Protein AF-0000000087797658 (afdb_homodimer)

Nearest PDB structures (foldseek):
  7m3g-assembly1_B  TM=3.234E-01  e=5.702E+00  Homo sapiens
  7m3g-assembly1_A  TM=3.349E-01  e=6.420E+00  Homo sapiens
  8szi-assembly1_A  TM=2.614E-01  e=8.072E-01  Homo sapiens
  7m3g-assembly1_B  TM=3.234E-01  e=4.503E+00  Homo sapiens
  8ieb-assembly1_B  TM=2.677E-01  e=2.489E+00  Homo sapiens

Solvent-accessible surface area (backbone atoms only — not comparable to full-atom values): 21044 Å² total; per-residue (Å²): 131,90,72,80,79,67,82,62,71,70,72,66,64,47,85,51,53,79,46,63,41,78,39,82,41,70,46,77,49,44,76,82,52,86,50,74,83,54,69,76,90,42,75,69,32,51,51,51,54,48,56,70,38,57,74,36,21,24,49,40,50,56,87,52,30,58,76,60,76,35,70,72,82,56,60,50,38,61,19,45,68,94,43,65,46,12,33,31,20,37,38,40,34,40,54,50,46,41,32,51,51,49,53,50,47,59,72,44,44,86,76,43,96,59,78,54,78,88,55,70,59,54,71,67,55,37,49,39,51,52,38,39,31,54,48,51,51,50,52,48,46,42,28,65,40,46,53,51,72,35,40,32,31,59,31,81,86,35,97,79,36,46,41,77,49,45,65,41,72,41,84,19,37,40,43,68,54,37,51,51,48,31,57,76,46,43,32,40,121,136,81,77,75,76,71,79,60,70,69,72,66,63,47,86,51,53,80,46,64,43,77,41,83,42,71,47,77,49,44,77,81,51,88,50,75,84,53,70,77,90,41,76,68,35,49,51,51,53,49,56,69,40,56,74,36,21,23,48,41,52,56,88,51,30,58,75,60,76,36,69,72,82,56,60,50,36,62,21,46,68,94,43,65,44,12,33,31,20,37,38,41,33,40,53,51,45,40,32,52,50,48,52,51,48,59,71,44,45,87,78,42,94,59,78,54,78,88,56,69,59,55,71,66,56,37,50,40,50,53,37,38,31,53,47,53,50,50,53,48,46,41,28,63,41,46,51,51,72,34,41,33,30,59,30,81,86,35,96,78,37,46,40,76,48,45,64,42,71,40,83,16,39,40,46,70,56,37,52,50,48,31,57,77,47,43,33,39,122

Sequence (378 aa):
MSEKKRDAIEFFPPPALVAVEYEIYHFLNNFSQPSIYRGPPTPEREAAWEELTHAPAVNVFMDKLPLLNKSAEVDWVRSPEEAGGGAAALLEVVHQLHCLSMLRKWSYREWYEEAPLEFDGSKDLMWDHIDHCIEILRVHLMCTSDVTPFLAIRDETAPIGERADFKFMHKCRNLSKLKDWMWDNMALPMSEKKRDAIEFFPPPALVAVEYEIYHFLNNFSQPSIYRGPPTPEREAAWEELTHAPAVNVFMDKLPLLNKSAEVDWVRSPEEAGGGAAALLEVVHQLHCLSMLRKWSYREWYEEAPLEFDGSKDLMWDHIDHCIEILRVHLMCTSDVTPFLAIRDETAPIGERADFKFMHKCRNLSKLKDWMWDNMALP

Secondary structure (DSSP, 8-state):
--------------GGGGG--EEEEEEE--TT---TTSSS--HHHHHHHHHHH---EEEE-GGGGGGGT--TTS-B-B--GGGTSSEEEEEHHHHHHHHHHHHHHHHTGGG-SS--GGG-S-HHHHHHHHHHHHHHHHHHHHHH----EEEEEE-TTSTTSEEEE-EEEEEEE-HHHHHHHHHHTEEE-/--------------GGGGG--EEEEEEE--TT---TTSSS--HHHHHHHHHHH---EEEE-GGGGGGGT--TTS-B-B--GGGTSSEEEEEHHHHHHHHHHHHHHHHTGGG-SS--GGG-S-HHHHHHHHHHHHHHHHHHHHHH----EEEEEE-TTSTTSEEEE-EEEEEEE-HHHHHHHHHHTEEE-

Organism: Aspergillus candidus (NCBI:txid41067)

Foldseek 3Di:
DPDDPPPCPVLVDDPLVVLWDKDKDKDDDFVPPDDLCDDADDPSNVVVLCVQLDFFWFFDALVCQVSVVHHSPDPAPFFDVVLPGHHTDDDVSSVLSVLVVLVVCVVNVVVDPDGDPCQPDDPVSSVVSNVVNVVSNVVVCVVVVDPFDKDWDQQCPDPVRIDTDRIDIDIDTDVVSSRVVRVVSHRGD/DPPPVPPCPVLVDDPLVVLWDKDKDKDDDFVPPDDLCDDADDPSNVVVLCVQLDFFWFFDALVCQVSVVHHSPDPAPFFDVVLPGHHTDDDVSSVLSVLVVLVVCVVNVVVDPDGDPCQPDDPVSSVVSNVVNVVSNVVVCVVVVDPFDKDWDQQCVDPVRIDTDRIDIDIDTDVVSSRVVRVVSHRGD

InterPro domains:
  IPR021765 Mycotoxin biosynthesis protein UstYa-like [PF11807] (13-182)
  IPR021765 Mycotoxin biosynthesis protein UstYa-like [PTHR33365] (20-186)

Radius of gyration: 21.96 Å; Cα contacts (8 Å, |Δi|>4): 609; chains: 2; bounding box: 70×64×52 Å

pLDDT: mean 89.16, std 16.3, range [22.8, 98.75]

Structure (mmCIF, N/CA/C/O backbone):
data_AF-0000000087797658-model_v1
#
loop_
_entity.id
_entity.type
_entity.pdbx_description
1 polymer 'Tat pathway signal sequence'
#
loop_
_atom_site.group_PDB
_atom_site.id
_atom_site.type_symbol
_atom_site.label_atom_id
_atom_site.label_alt_id
_atom_site.label_comp_id
_atom_site.label_asym_id
_atom_site.label_entity_id
_atom_site.label_seq_id
_atom_site.pdbx_PDB_ins_code
_atom_site.Cartn_x
_atom_site.Cartn_y
_atom_site.Cartn_z
_atom_site.occupancy
_atom_site.B_iso_or_equiv
_atom_site.auth_seq_id
_atom_site.auth_comp_id
_atom_site.auth_asym_id
_atom_site.auth_atom_id
_atom_site.pdbx_PDB_model_num
ATOM 1 N N . MET A 1 1 ? -34.719 -8.125 29.438 1 22.8 1 MET A N 1
ATOM 2 C CA . MET A 1 1 ? -34.719 -6.785 28.859 1 22.8 1 MET A CA 1
ATOM 3 C C . MET A 1 1 ? -33.312 -6.414 28.328 1 22.8 1 MET A C 1
ATOM 5 O O . MET A 1 1 ? -33.031 -5.23 28.172 1 22.8 1 MET A O 1
ATOM 9 N N . SER A 1 2 ? -32.375 -7.309 28.188 1 29.34 2 SER A N 1
ATOM 10 C CA . SER A 1 2 ? -30.938 -7.184 27.984 1 29.34 2 SER A CA 1
ATOM 11 C C . SER A 1 2 ? -30.625 -6.496 26.656 1 29.34 2 SER A C 1
ATOM 13 O O . SER A 1 2 ? -30.922 -7.039 25.578 1 29.34 2 SER A O 1
ATOM 15 N N . GLU A 1 3 ? -30.766 -5.086 26.547 1 26.66 3 GLU A N 1
ATOM 16 C CA . GLU A 1 3 ? -30.828 -4.137 25.438 1 26.66 3 GLU A CA 1
ATOM 17 C C . GLU A 1 3 ? -29.625 -4.262 24.516 1 26.66 3 GLU A C 1
ATOM 19 O O . GLU A 1 3 ? -28.562 -4.746 24.938 1 26.66 3 GLU A O 1
ATOM 24 N N . LYS A 1 4 ? -29.75 -3.893 23.141 1 28.06 4 LYS A N 1
ATOM 25 C CA . LYS A 1 4 ? -29.156 -3.656 21.828 1 28.06 4 LYS A CA 1
ATOM 26 C C . LYS A 1 4 ? -28 -2.662 21.922 1 28.06 4 LYS A C 1
ATOM 28 O O . LYS A 1 4 ? -28.188 -1.463 21.703 1 28.06 4 LYS A O 1
ATOM 33 N N . LYS A 1 5 ? -27.219 -2.549 23 1 28.55 5 LYS A N 1
ATOM 34 C CA . LYS A 1 5 ? -26.172 -1.553 22.844 1 28.55 5 LYS A CA 1
ATOM 35 C C . LYS A 1 5 ? -25.469 -1.688 21.5 1 28.55 5 LYS A C 1
ATOM 37 O O . LYS A 1 5 ? -24.688 -2.625 21.297 1 28.55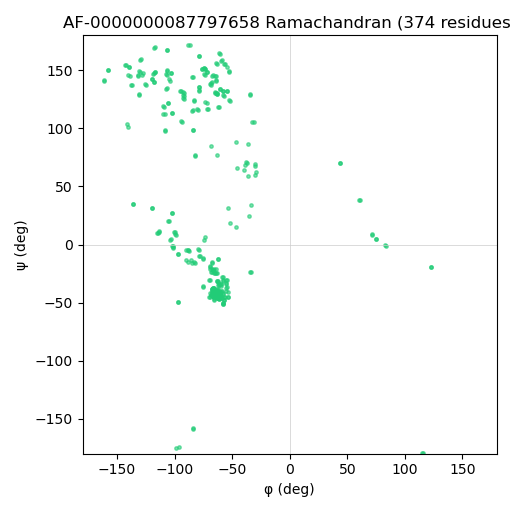 5 LYS A O 1
ATOM 42 N N . ARG A 1 6 ? -26.219 -1.43 20.422 1 30.5 6 ARG A N 1
ATOM 43 C CA . ARG A 1 6 ? -25.719 -1.188 19.078 1 30.5 6 ARG A CA 1
ATOM 44 C C . ARG A 1 6 ? -24.422 -0.41 19.094 1 30.5 6 ARG A C 1
ATOM 46 O O . ARG A 1 6 ? -24.344 0.669 19.688 1 30.5 6 ARG A O 1
ATOM 53 N N . ASP A 1 7 ? -23.297 -1.002 19.203 1 32.34 7 ASP A N 1
ATOM 54 C CA . ASP A 1 7 ? -21.906 -0.567 19.078 1 32.34 7 ASP A CA 1
ATOM 55 C C . ASP A 1 7 ? -21.766 0.529 18.031 1 32.34 7 ASP A C 1
ATOM 57 O O . ASP A 1 7 ? -21.578 0.239 16.844 1 32.34 7 ASP A O 1
ATOM 61 N N . ALA A 1 8 ? -22.766 1.407 17.891 1 32.31 8 ALA A N 1
ATOM 62 C CA . ALA A 1 8 ? -22.812 2.58 17.031 1 32.31 8 ALA A CA 1
ATOM 63 C C . ALA A 1 8 ? -21.547 3.406 17.141 1 32.31 8 ALA A C 1
ATOM 65 O O . ALA A 1 8 ? -21.484 4.367 17.906 1 32.31 8 ALA A O 1
ATOM 66 N N . ILE A 1 9 ? -20.5 3.018 17.641 1 34 9 ILE A N 1
ATOM 67 C CA . ILE A 1 9 ? -19.469 4.016 17.344 1 34 9 ILE A CA 1
ATOM 68 C C . ILE A 1 9 ? -19.641 4.523 15.922 1 34 9 ILE A C 1
ATOM 70 O O . ILE A 1 9 ? -19.422 3.783 14.961 1 34 9 ILE A O 1
ATOM 74 N N . GLU A 1 10 ? -20.703 5.16 15.641 1 35.5 10 GLU A N 1
ATOM 75 C CA . GLU A 1 10 ? -20.719 5.957 14.414 1 35.5 10 GLU A CA 1
ATOM 76 C C . GLU A 1 10 ? -19.328 6.465 14.062 1 35.5 10 GLU A C 1
ATOM 78 O O . GLU A 1 10 ? -18.781 7.32 14.758 1 35.5 10 GLU A O 1
ATOM 83 N N . PHE A 1 11 ? -18.438 5.621 13.805 1 39.06 11 PHE A N 1
ATOM 84 C CA . PHE A 1 11 ? -17.156 6.023 13.25 1 39.06 11 PHE A CA 1
ATOM 85 C C . PHE A 1 11 ? -17.312 7.273 12.391 1 39.06 11 PHE A C 1
ATOM 87 O O . PHE A 1 11 ? -18.094 7.289 11.445 1 39.06 11 PHE A O 1
ATOM 94 N N . PHE A 1 12 ? -17.594 8.398 12.977 1 41.66 12 PHE A N 1
ATOM 95 C CA . PHE A 1 12 ? -17.562 9.664 12.25 1 41.66 12 PHE A CA 1
ATOM 96 C C . PHE A 1 12 ? -16.484 9.633 11.164 1 41.66 12 PHE A C 1
ATOM 98 O O . PHE A 1 12 ? -15.32 9.359 11.445 1 41.66 12 PHE A O 1
ATOM 105 N N . PRO A 1 13 ? -16.844 9.508 9.969 1 52.62 13 PRO A N 1
ATOM 106 C CA . PRO A 1 13 ? -15.992 9.469 8.773 1 52.62 13 PRO A CA 1
ATOM 107 C C . PRO A 1 13 ? -15.023 10.648 8.711 1 52.62 13 PRO A C 1
ATOM 109 O O . PRO A 1 13 ? -15.344 11.742 9.18 1 52.62 13 PRO A O 1
ATOM 112 N N . PRO A 1 14 ? -13.742 10.367 8.617 1 61.53 14 PRO A N 1
ATOM 113 C CA . PRO A 1 14 ? -12.844 11.477 8.281 1 61.53 14 PRO A CA 1
ATOM 114 C C . PRO A 1 14 ? -13.484 12.484 7.328 1 61.53 14 PRO A C 1
ATOM 116 O O . PRO A 1 14 ? -14.32 12.109 6.504 1 61.53 14 PRO A O 1
ATOM 119 N N . PRO A 1 15 ? -13.398 13.812 7.738 1 67.25 15 PRO A N 1
ATOM 120 C CA . PRO A 1 15 ? -13.945 14.859 6.879 1 67.25 15 PRO A CA 1
ATOM 121 C C . PRO A 1 15 ? -13.797 14.547 5.395 1 67.25 15 PRO A C 1
ATOM 123 O O . PRO A 1 15 ? -14.68 14.883 4.598 1 67.25 15 PRO A O 1
ATOM 126 N N . ALA A 1 16 ? -12.828 13.711 5.145 1 80.62 16 ALA A N 1
ATOM 127 C CA . ALA A 1 16 ? -12.555 13.492 3.73 1 80.62 16 ALA A CA 1
ATOM 128 C C . ALA A 1 16 ? -13.414 12.367 3.17 1 80.62 16 ALA A C 1
ATOM 130 O O . ALA A 1 16 ? -13.469 12.156 1.955 1 80.62 16 ALA A O 1
ATOM 131 N N . LEU A 1 17 ? -14.18 11.695 4.023 1 85.12 17 LEU A N 1
ATOM 132 C CA . LEU A 1 17 ? -15.008 10.586 3.566 1 85.12 17 LEU A CA 1
ATOM 133 C C . LEU A 1 17 ? -16.094 11.078 2.615 1 85.12 17 LEU A C 1
ATOM 135 O O . LEU A 1 17 ? -16.562 10.328 1.751 1 85.12 17 LEU A O 1
ATOM 139 N N . VAL A 1 18 ? -16.422 12.414 2.787 1 83.12 18 VAL A N 1
ATOM 140 C CA . VAL A 1 18 ? -17.453 13.008 1.944 1 83.12 18 VAL A CA 1
ATOM 141 C C . VAL A 1 18 ? -16.969 13.086 0.501 1 83.12 18 VAL A C 1
ATOM 143 O O . VAL A 1 18 ? -17.766 13.172 -0.431 1 83.12 18 VAL A O 1
ATOM 146 N N . ALA A 1 19 ? -15.711 13.086 0.366 1 88 19 ALA A N 1
ATOM 147 C CA . ALA A 1 19 ? -15.109 13.258 -0.953 1 88 19 ALA A CA 1
ATOM 148 C C . ALA A 1 19 ? -14.906 11.906 -1.639 1 88 19 ALA A C 1
ATOM 150 O O . ALA A 1 19 ? -14.531 11.852 -2.812 1 88 19 ALA A O 1
ATOM 151 N N . VAL A 1 20 ? -15.18 10.836 -0.97 1 92.69 20 VAL A N 1
ATOM 152 C CA . VAL A 1 20 ? -14.836 9.523 -1.501 1 92.69 20 VAL A CA 1
ATOM 153 C C . VAL A 1 20 ? -15.883 9.086 -2.527 1 92.69 20 VAL A C 1
ATOM 155 O O . VAL A 1 20 ? -17.078 9.055 -2.23 1 92.69 20 VAL A O 1
ATOM 158 N N . GLU A 1 21 ? -15.477 8.938 -3.721 1 95.31 21 GLU A N 1
ATOM 159 C CA . GLU A 1 21 ? -16.203 8.297 -4.805 1 95.31 21 GLU A CA 1
ATOM 160 C C . GLU A 1 21 ? -15.484 7.051 -5.305 1 95.31 21 GLU A C 1
ATOM 162 O O . GLU A 1 21 ? -14.258 6.98 -5.254 1 95.31 21 GLU A O 1
ATOM 167 N N . TYR A 1 22 ? -16.344 6.141 -5.738 1 95.12 22 TYR A N 1
ATOM 168 C CA . TYR A 1 22 ? -15.758 4.879 -6.18 1 95.12 22 TYR A CA 1
ATOM 169 C C . TYR A 1 22 ? -15.797 4.762 -7.699 1 95.12 22 TYR A C 1
ATOM 171 O O . TYR A 1 22 ? -16.656 5.367 -8.352 1 95.12 22 TYR A O 1
ATOM 179 N N . GLU A 1 23 ? -14.82 4.066 -8.234 1 95.19 23 GLU A N 1
ATOM 180 C CA . GLU A 1 23 ? -14.734 3.74 -9.656 1 95.19 23 GLU A CA 1
ATOM 181 C C . GLU A 1 23 ? -14.188 2.334 -9.867 1 95.19 23 GLU A C 1
ATOM 183 O O . GLU A 1 23 ? -13.492 1.795 -9 1 95.19 23 GLU A O 1
ATOM 188 N N . ILE A 1 24 ? -14.562 1.773 -11 1 92.44 24 ILE A N 1
ATOM 189 C CA . ILE A 1 24 ? -13.922 0.532 -11.414 1 92.44 24 ILE A CA 1
ATOM 190 C C . ILE A 1 24 ? -12.602 0.842 -12.109 1 92.44 24 ILE A C 1
ATOM 192 O O . ILE A 1 24 ? -12.539 1.688 -13 1 92.44 24 ILE A O 1
ATOM 196 N N . TYR A 1 25 ? -11.609 0.273 -11.586 1 91.06 25 TYR A N 1
ATOM 197 C CA . TYR A 1 25 ? -10.266 0.503 -12.109 1 91.06 25 TYR A CA 1
ATOM 198 C C . TYR A 1 25 ? -9.586 -0.813 -12.469 1 91.06 25 TYR A C 1
ATOM 200 O O . TYR A 1 25 ? -9.703 -1.799 -11.742 1 91.06 25 TYR A O 1
ATOM 208 N N . HIS A 1 26 ? -8.93 -0.837 -13.578 1 88.69 26 HIS A N 1
ATOM 209 C CA . HIS A 1 26 ? -8.195 -2.018 -14.023 1 88.69 26 HIS A CA 1
ATOM 210 C C . HIS A 1 26 ? -6.699 -1.865 -13.781 1 88.69 26 HIS A C 1
ATOM 212 O O . HIS A 1 26 ? -6.059 -0.991 -14.367 1 88.69 26 HIS A O 1
ATOM 218 N N . PHE A 1 27 ? -6.262 -2.709 -12.875 1 89.56 27 PHE A N 1
ATOM 219 C CA . PHE A 1 27 ? -4.82 -2.773 -12.68 1 89.56 27 PHE A CA 1
ATOM 220 C C . PHE A 1 27 ? -4.145 -3.447 -13.867 1 89.56 27 PHE A C 1
ATOM 222 O O . PHE A 1 27 ? -4.445 -4.598 -14.188 1 89.56 27 PHE A O 1
ATOM 229 N N . LEU A 1 28 ? -3.309 -2.736 -14.594 1 90.12 28 LEU A N 1
ATOM 230 C CA . LEU A 1 28 ? -2.457 -3.301 -15.641 1 90.12 28 LEU A CA 1
ATOM 231 C C . LEU A 1 28 ? -0.998 -3.32 -15.195 1 90.12 28 LEU A C 1
ATOM 233 O O . LEU A 1 28 ? -0.31 -2.299 -15.266 1 90.12 28 LEU A O 1
ATOM 237 N N . ASN A 1 29 ? -0.63 -4.508 -14.727 1 92.44 29 ASN A N 1
ATOM 238 C CA . ASN A 1 29 ? 0.672 -4.527 -14.07 1 92.44 29 ASN A CA 1
ATOM 239 C C . ASN A 1 29 ? 1.496 -5.738 -14.492 1 92.44 29 ASN A C 1
ATOM 241 O O . ASN A 1 29 ? 2.223 -6.316 -13.68 1 92.44 29 ASN A O 1
ATOM 245 N N . ASN A 1 30 ? 1.344 -6.125 -15.742 1 90.38 30 ASN A N 1
ATOM 246 C CA . ASN A 1 30 ? 2.248 -7.148 -16.25 1 90.38 30 ASN A CA 1
ATOM 247 C C . ASN A 1 30 ? 3.695 -6.664 -16.266 1 90.38 30 ASN A C 1
ATOM 249 O O . ASN A 1 30 ? 3.951 -5.457 -16.266 1 90.38 30 ASN A O 1
ATOM 253 N N . PHE A 1 31 ? 4.531 -7.625 -16.234 1 88.19 31 PHE A N 1
ATOM 254 C CA . PHE A 1 31 ? 5.938 -7.262 -16.359 1 88.19 31 PHE A CA 1
ATOM 255 C C . PHE A 1 31 ? 6.172 -6.438 -17.625 1 88.19 31 PHE A C 1
ATOM 257 O O . PHE A 1 31 ? 5.602 -6.73 -18.688 1 88.19 31 PHE A O 1
ATOM 264 N N . SER A 1 32 ? 6.84 -5.391 -17.516 1 87.38 32 SER A N 1
ATOM 265 C CA . SER A 1 32 ? 7.27 -4.512 -18.609 1 87.38 32 SER A CA 1
ATOM 266 C C . SER A 1 32 ? 6.09 -3.74 -19.188 1 87.38 32 SER A C 1
ATOM 268 O O . SER A 1 32 ? 6.191 -3.176 -20.281 1 87.38 32 SER A O 1
ATOM 270 N N . GLN A 1 33 ? 4.945 -3.855 -18.531 1 91.12 33 GLN A N 1
ATOM 271 C CA . GLN A 1 33 ? 3.832 -3.006 -18.938 1 91.12 33 GLN A CA 1
ATOM 272 C C . GLN A 1 33 ? 4.211 -1.53 -18.859 1 91.12 33 GLN A C 1
ATOM 274 O O . GLN A 1 33 ? 4.684 -1.055 -17.828 1 91.12 33 GLN A O 1
ATOM 279 N N . PRO A 1 34 ? 4.016 -0.771 -19.922 1 92.56 34 PRO A N 1
ATOM 280 C CA . PRO A 1 34 ? 4.414 0.637 -19.891 1 92.56 34 PRO A CA 1
ATOM 281 C C . PRO A 1 34 ? 3.588 1.473 -18.922 1 92.56 34 PRO A C 1
ATOM 283 O O . PRO A 1 34 ? 2.395 1.217 -18.75 1 92.56 34 PRO A O 1
ATOM 286 N N . SER A 1 35 ? 4.223 2.443 -18.312 1 95.56 35 SER A N 1
ATOM 287 C CA . SER A 1 35 ? 3.635 3.424 -17.391 1 95.56 35 SER A CA 1
ATOM 288 C C . SER A 1 35 ? 4.543 4.637 -17.234 1 95.56 35 SER A C 1
ATOM 290 O O . SER A 1 35 ? 5.77 4.504 -17.203 1 95.56 35 SER A O 1
ATOM 292 N N . ILE A 1 36 ? 4.004 5.797 -17.172 1 97.5 36 ILE A N 1
ATOM 293 C CA . ILE A 1 36 ? 4.793 7.004 -16.938 1 97.5 36 ILE A CA 1
ATOM 294 C C . ILE A 1 36 ? 5.477 6.918 -15.57 1 97.5 36 ILE A C 1
ATOM 296 O O . ILE A 1 36 ? 6.434 7.652 -15.305 1 97.5 36 ILE A O 1
ATOM 300 N N . TYR A 1 37 ? 5.094 5.98 -14.734 1 97.81 37 TYR A N 1
ATOM 301 C CA . TYR A 1 37 ? 5.602 5.891 -13.367 1 97.81 37 TYR A CA 1
ATOM 302 C C . TYR A 1 37 ? 6.668 4.805 -13.258 1 97.81 37 TYR A C 1
ATOM 304 O O . TYR A 1 37 ? 7.262 4.621 -12.195 1 97.81 37 TYR A O 1
ATOM 312 N N . ARG A 1 38 ? 6.949 4.105 -14.352 1 96.25 38 ARG A N 1
ATOM 313 C CA . ARG A 1 38 ? 7.852 2.957 -14.328 1 96.25 38 ARG A CA 1
ATOM 314 C C . ARG A 1 38 ? 9.188 3.297 -14.992 1 96.25 38 ARG A C 1
ATOM 316 O O . ARG A 1 38 ? 9.219 3.945 -16.047 1 96.25 38 ARG A O 1
ATOM 323 N N . GLY A 1 39 ? 10.234 2.891 -14.289 1 96 39 GLY A N 1
ATOM 324 C CA . GLY A 1 39 ? 11.53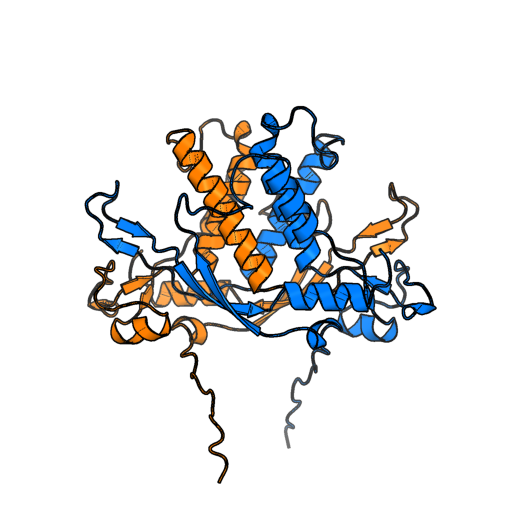9 2.998 -14.922 1 96 39 GLY A CA 1
ATOM 325 C C . GLY A 1 39 ? 12.461 3.975 -14.219 1 96 39 GLY A C 1
ATOM 326 O O . GLY A 1 39 ? 12.102 4.547 -13.188 1 96 39 GLY A O 1
ATOM 327 N N . PRO A 1 40 ? 13.633 4.117 -14.758 1 95.88 40 PRO A N 1
ATOM 328 C CA . PRO A 1 40 ? 14.594 5.062 -14.18 1 95.88 40 PRO A CA 1
ATOM 329 C C . PRO A 1 40 ? 14.086 6.504 -14.203 1 95.88 40 PRO A C 1
ATOM 331 O O . PRO A 1 40 ? 13.18 6.832 -14.969 1 95.88 40 PRO A O 1
ATOM 334 N N . PRO A 1 41 ? 14.781 7.324 -13.406 1 96.06 41 PRO A N 1
ATOM 335 C CA . PRO A 1 41 ? 14.336 8.719 -13.352 1 96.06 41 PRO A CA 1
ATOM 336 C C . PRO A 1 41 ? 14.5 9.445 -14.688 1 96.06 41 PRO A C 1
ATOM 338 O O . PRO A 1 41 ? 15.516 9.273 -15.367 1 96.06 41 PRO A O 1
ATOM 341 N N . THR A 1 42 ? 13.586 10.078 -15.148 1 96.5 42 THR A N 1
ATOM 342 C CA . THR A 1 42 ? 13.555 11.086 -16.203 1 96.5 42 THR A CA 1
ATOM 343 C C . THR A 1 42 ? 12.812 12.336 -15.734 1 96.5 42 THR A C 1
ATOM 345 O O . THR A 1 42 ? 12.039 12.281 -14.773 1 96.5 42 THR A O 1
ATOM 348 N N . PRO A 1 43 ? 13.023 13.453 -16.344 1 96.38 43 PRO A N 1
ATOM 349 C CA . PRO A 1 43 ? 12.273 14.648 -15.945 1 96.38 43 PRO A CA 1
ATOM 350 C C . PRO A 1 43 ? 10.766 14.43 -15.961 1 96.38 43 PRO A C 1
ATOM 352 O O . PRO A 1 43 ? 10.062 14.883 -15.055 1 96.38 43 PRO A O 1
ATOM 355 N N . GLU A 1 44 ? 10.281 13.75 -16.953 1 97.94 44 GLU A N 1
ATOM 356 C CA . GLU A 1 44 ? 8.852 13.492 -17.094 1 97.94 44 GLU A CA 1
ATOM 357 C C . GLU A 1 44 ? 8.352 12.578 -15.969 1 97.94 44 GLU A C 1
ATOM 359 O O . GLU A 1 44 ? 7.301 12.836 -15.383 1 97.94 44 GLU A O 1
ATOM 364 N N . ARG A 1 45 ? 9.055 11.578 -15.648 1 97.81 45 ARG A N 1
ATOM 365 C CA . ARG A 1 45 ? 8.672 10.625 -14.609 1 97.81 45 ARG A CA 1
ATOM 366 C C . ARG A 1 45 ? 8.734 11.273 -13.227 1 97.81 45 ARG A C 1
ATOM 368 O O . ARG A 1 45 ? 7.844 11.062 -12.406 1 97.81 45 ARG A O 1
ATOM 375 N N . GLU A 1 46 ? 9.781 12.07 -13 1 96.69 46 GLU A N 1
ATOM 376 C CA . GLU A 1 46 ? 9.898 12.781 -11.734 1 96.69 46 GLU A CA 1
ATOM 377 C C . GLU A 1 46 ? 8.734 13.75 -11.539 1 96.69 46 GLU A C 1
ATOM 379 O O . GLU A 1 46 ? 8.195 13.875 -10.438 1 96.69 46 GLU A O 1
ATOM 384 N N . ALA A 1 47 ? 8.367 14.406 -12.586 1 97.94 47 ALA A N 1
ATOM 385 C CA . ALA A 1 47 ? 7.238 15.328 -12.523 1 97.94 47 ALA A CA 1
ATOM 386 C C . ALA A 1 47 ? 5.941 14.586 -12.219 1 97.94 47 ALA A C 1
ATOM 388 O O . ALA A 1 47 ? 5.102 15.078 -11.461 1 97.94 47 ALA A O 1
ATOM 389 N N . ALA A 1 48 ? 5.75 13.414 -12.812 1 98.38 48 ALA A N 1
ATOM 390 C CA . ALA A 1 48 ? 4.555 12.609 -12.578 1 98.38 48 ALA A CA 1
ATOM 391 C C . ALA A 1 48 ? 4.461 12.18 -11.117 1 98.38 48 ALA A C 1
ATOM 393 O O . ALA A 1 48 ? 3.395 12.281 -10.5 1 98.38 48 ALA A O 1
ATOM 394 N N . TRP A 1 49 ? 5.547 11.719 -10.562 1 98 49 TRP A N 1
ATOM 395 C CA . TRP A 1 49 ? 5.57 11.305 -9.164 1 98 49 TRP A CA 1
ATOM 396 C C . TRP A 1 49 ? 5.367 12.492 -8.234 1 98 49 TRP A C 1
ATOM 398 O O . TRP A 1 49 ? 4.703 12.383 -7.203 1 98 49 TRP A O 1
ATOM 408 N N . GLU A 1 50 ? 5.945 13.656 -8.578 1 96.88 50 GLU A N 1
ATOM 409 C CA . GLU A 1 50 ? 5.746 14.859 -7.781 1 96.88 50 GLU A CA 1
ATOM 410 C C . GLU A 1 50 ? 4.277 15.258 -7.746 1 96.88 50 GLU A C 1
ATOM 412 O O . GLU A 1 50 ? 3.744 15.594 -6.688 1 96.88 50 GLU A O 1
ATOM 417 N N . GLU A 1 51 ? 3.684 15.227 -8.859 1 97.44 51 GLU A N 1
ATOM 418 C CA . GLU A 1 51 ? 2.262 15.547 -8.922 1 97.44 51 GLU A CA 1
ATOM 419 C C . GLU A 1 51 ? 1.432 14.57 -8.102 1 97.44 51 GLU A C 1
ATOM 421 O O . GLU A 1 51 ? 0.497 14.969 -7.406 1 97.44 51 GLU A O 1
ATOM 426 N N . LEU A 1 52 ? 1.745 13.359 -8.195 1 97.75 52 LEU A N 1
ATOM 427 C CA . LEU A 1 52 ? 1.024 12.297 -7.504 1 97.75 52 LEU A CA 1
ATOM 428 C C . LEU A 1 52 ? 1.091 12.477 -5.992 1 97.75 52 LEU A C 1
ATOM 430 O O . LEU A 1 52 ? 0.109 12.234 -5.289 1 97.75 52 LEU A O 1
ATOM 434 N N . THR A 1 53 ? 2.197 12.992 -5.453 1 96.94 53 THR A N 1
ATOM 435 C CA . THR A 1 53 ? 2.436 13.047 -4.012 1 96.94 53 THR A CA 1
ATOM 436 C C . THR A 1 53 ? 2.156 14.445 -3.469 1 96.94 53 THR A C 1
ATOM 438 O O . THR A 1 53 ? 2.295 14.688 -2.268 1 96.94 53 THR A O 1
ATOM 441 N N . HIS A 1 54 ? 1.819 15.352 -4.344 1 96.69 54 HIS A N 1
ATOM 442 C CA . HIS A 1 54 ? 1.587 16.734 -3.934 1 96.69 54 HIS A CA 1
ATOM 443 C C . HIS A 1 54 ? 0.115 16.969 -3.611 1 96.69 54 HIS A C 1
ATOM 445 O O . HIS A 1 54 ? -0.759 16.688 -4.43 1 96.69 54 HIS A O 1
ATOM 451 N N . ALA A 1 55 ? -0.156 17.438 -2.469 1 97 55 ALA A N 1
ATOM 452 C CA . ALA A 1 55 ? -1.493 17.828 -2.023 1 97 55 ALA A CA 1
ATOM 453 C C . ALA A 1 55 ? -1.421 18.828 -0.878 1 97 55 ALA A C 1
ATOM 455 O O . ALA A 1 55 ? -0.429 18.875 -0.147 1 97 55 ALA A O 1
ATOM 456 N N . PRO A 1 56 ? -2.402 19.703 -0.77 1 96.94 56 PRO A N 1
ATOM 457 C CA . PRO A 1 56 ? -2.426 20.641 0.361 1 96.94 56 PRO A CA 1
ATOM 458 C C . PRO A 1 56 ? -2.938 20 1.646 1 96.94 56 PRO A C 1
ATOM 460 O O . PRO A 1 56 ? -3.531 18.906 1.604 1 96.94 56 PRO A O 1
ATOM 463 N N . ALA A 1 57 ? -2.629 20.672 2.723 1 97 57 ALA A N 1
ATOM 464 C CA . ALA A 1 57 ? -3.264 20.266 3.975 1 97 57 ALA A CA 1
ATOM 465 C C . ALA A 1 57 ? -4.711 20.734 4.031 1 97 57 ALA A C 1
ATOM 467 O O . ALA A 1 57 ? -5.062 21.766 3.439 1 97 57 ALA A O 1
ATOM 468 N N . VAL A 1 58 ? -5.531 20.016 4.73 1 96.56 58 VAL A N 1
ATOM 469 C CA . VAL A 1 58 ? -6.93 20.375 4.953 1 96.56 58 VAL A CA 1
ATOM 470 C C . VAL A 1 58 ? -7.176 20.594 6.445 1 96.56 58 VAL A C 1
ATOM 472 O O . VAL A 1 58 ? -6.309 20.297 7.273 1 96.56 58 VAL A O 1
ATOM 475 N N . ASN A 1 59 ? -8.336 21.141 6.711 1 95.94 59 ASN A N 1
ATOM 476 C CA . ASN A 1 59 ? -8.68 21.469 8.094 1 95.94 59 ASN A CA 1
ATOM 477 C C . ASN A 1 59 ? -9.422 20.328 8.773 1 95.94 59 ASN A C 1
ATOM 479 O O . ASN A 1 59 ? -10.359 19.766 8.211 1 95.94 59 ASN A O 1
ATOM 483 N N . VAL A 1 60 ? -9 19.938 9.945 1 95.06 60 VAL A N 1
ATOM 484 C CA . VAL A 1 60 ? -9.758 19.094 10.859 1 95.06 60 VAL A CA 1
ATOM 485 C C . VAL A 1 60 ? -10.211 19.922 12.062 1 95.06 60 VAL A C 1
ATOM 487 O O . VAL A 1 60 ? -9.383 20.406 12.844 1 95.06 60 VAL A O 1
ATOM 490 N N . PHE A 1 61 ? -11.438 20.016 12.219 1 93.88 61 PHE A N 1
ATOM 491 C CA . PHE A 1 61 ? -11.945 20.812 13.328 1 93.88 61 PHE A CA 1
ATOM 492 C C . PHE A 1 61 ? -11.531 20.203 14.664 1 93.88 61 PHE A C 1
ATOM 494 O O . PHE A 1 61 ? -11.57 18.984 14.828 1 93.88 61 PHE A O 1
ATOM 501 N N . MET A 1 62 ? -11.273 21.125 15.641 1 94.25 62 MET A N 1
ATOM 502 C CA . MET A 1 62 ? -10.703 20.688 16.906 1 94.25 62 MET A CA 1
ATOM 503 C C . MET A 1 62 ? -11.672 19.75 17.641 1 94.25 62 MET A C 1
ATOM 505 O O . MET A 1 62 ? -11.242 18.812 18.312 1 94.25 62 MET A O 1
ATOM 509 N N . ASP A 1 63 ? -12.906 19.938 17.469 1 92.56 63 ASP A N 1
ATOM 510 C CA . ASP A 1 63 ? -13.906 19.156 18.203 1 92.56 63 ASP A CA 1
ATOM 511 C C . ASP A 1 63 ? -14.078 17.766 17.594 1 92.56 63 ASP A C 1
ATOM 513 O O . ASP A 1 63 ? -14.734 16.906 18.172 1 92.56 63 ASP A O 1
ATOM 517 N N . LYS A 1 64 ? -13.492 17.562 16.438 1 91.06 64 LYS A N 1
ATOM 518 C CA . LYS A 1 64 ? -13.578 16.266 15.773 1 91.06 64 LYS A CA 1
ATOM 519 C C . LYS A 1 64 ? -12.344 15.406 16.062 1 91.06 64 LYS A C 1
ATOM 521 O O . LYS A 1 64 ? -12.312 14.219 15.75 1 91.06 64 LYS A O 1
ATOM 526 N N . LEU A 1 65 ? -11.344 15.938 16.672 1 92.94 65 LEU A N 1
ATOM 527 C CA . LEU A 1 65 ? -10.078 15.242 16.938 1 92.94 65 LEU A CA 1
ATOM 528 C C . LEU A 1 65 ? -10.312 14 17.781 1 92.94 65 LEU A C 1
ATOM 530 O O . LEU A 1 65 ? -9.68 12.961 17.547 1 92.94 65 LEU A O 1
ATOM 534 N N . PRO A 1 66 ? -11.281 13.984 18.719 1 90.31 66 PRO A N 1
ATOM 535 C CA . PRO A 1 66 ? -11.508 12.766 19.5 1 90.31 66 PRO A CA 1
ATOM 536 C C . PRO A 1 66 ? -11.984 11.602 18.641 1 90.31 66 PRO A C 1
ATOM 538 O O . PRO A 1 66 ? -11.719 10.438 18.969 1 90.31 66 PRO A O 1
ATOM 541 N N . LEU A 1 67 ? -12.602 11.875 17.5 1 85.31 67 LEU A N 1
ATOM 542 C CA . LEU A 1 67 ? -13.023 10.828 16.578 1 85.31 67 LEU A CA 1
ATOM 543 C C . LEU A 1 67 ? -11.82 10.133 15.945 1 85.31 67 LEU A C 1
ATOM 545 O O . LEU A 1 67 ? -11.938 9.008 15.453 1 85.31 67 LEU A O 1
ATOM 549 N N . LEU A 1 68 ? -10.719 10.836 15.984 1 88.5 68 LEU A N 1
ATOM 550 C CA . LEU A 1 68 ? -9.477 10.281 15.461 1 88.5 68 LEU A CA 1
ATOM 551 C C . LEU A 1 68 ? -8.602 9.742 16.594 1 88.5 68 LEU A C 1
ATOM 553 O O . LEU A 1 68 ? -7.434 9.43 16.375 1 88.5 68 LEU A O 1
ATOM 557 N N . ASN A 1 69 ? -9.188 9.703 17.781 1 89.38 69 ASN A N 1
ATOM 558 C CA . ASN A 1 69 ? -8.445 9.32 18.984 1 89.38 69 ASN A CA 1
ATOM 559 C C . ASN A 1 69 ? -7.277 10.266 19.25 1 89.38 69 ASN A C 1
ATOM 561 O O . ASN A 1 69 ? -6.188 9.828 19.609 1 89.38 69 ASN A O 1
ATOM 565 N N . LYS A 1 70 ? -7.578 11.555 18.969 1 92.75 70 LYS A N 1
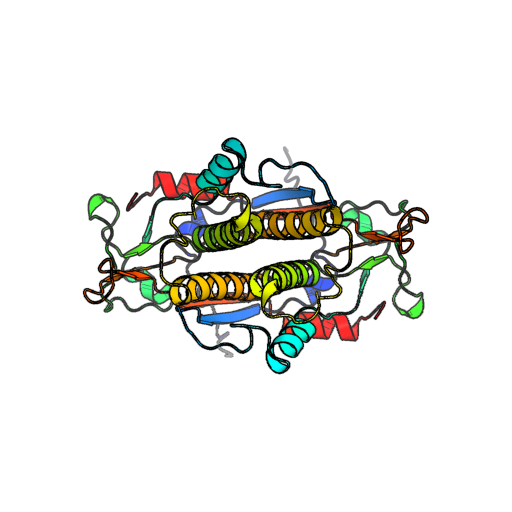ATOM 566 C CA . LYS A 1 70 ? -6.602 12.609 19.234 1 92.75 70 LYS A CA 1
ATOM 567 C C . LYS A 1 70 ? -7.141 13.625 20.234 1 92.75 70 LYS A C 1
ATOM 569 O O . LYS A 1 70 ? -8.328 13.969 20.188 1 92.75 70 LYS A O 1
ATOM 574 N N . SER A 1 71 ? -6.219 14.078 21.078 1 93.81 71 SER A N 1
ATOM 575 C CA . SER A 1 71 ? -6.605 15.055 22.078 1 93.81 71 SER A CA 1
ATOM 576 C C . SER A 1 71 ? -6.566 16.469 21.516 1 93.81 71 SER A C 1
ATOM 578 O O . SER A 1 71 ? -5.652 16.828 20.766 1 93.81 71 SER A O 1
ATOM 580 N N . ALA A 1 72 ? -7.508 17.266 21.969 1 93.19 72 ALA A N 1
ATOM 581 C CA . ALA A 1 72 ? -7.523 18.672 21.594 1 93.19 72 ALA A CA 1
ATOM 582 C C . ALA A 1 72 ? -6.516 19.469 22.406 1 93.19 72 ALA A C 1
ATOM 584 O O . ALA A 1 72 ? -6.238 20.625 22.094 1 93.19 72 ALA A O 1
ATOM 585 N N . GLU A 1 73 ? -5.906 18.828 23.312 1 95.19 73 GLU A N 1
ATOM 586 C CA . GLU A 1 73 ? -5.004 19.516 24.234 1 95.19 73 GLU A CA 1
ATOM 587 C C . GLU A 1 73 ? -3.586 19.578 23.672 1 95.19 73 GLU A C 1
ATOM 589 O O . GLU A 1 73 ? -2.746 20.328 24.172 1 95.19 73 GLU A O 1
ATOM 594 N N . VAL A 1 74 ? -3.34 18.797 22.688 1 95.56 74 VAL A N 1
ATOM 595 C CA . VAL A 1 74 ? -2.031 18.797 22.047 1 95.56 74 VAL A CA 1
ATOM 596 C C . VAL A 1 74 ? -1.872 20.062 21.203 1 95.56 74 VAL A C 1
ATOM 598 O O . VAL A 1 74 ? -2.84 20.547 20.609 1 95.56 74 VAL A O 1
ATOM 601 N N . ASP A 1 75 ? -0.676 20.547 21.156 1 96.94 75 ASP A N 1
ATOM 602 C CA . ASP A 1 75 ? -0.403 21.75 20.375 1 96.94 75 ASP A CA 1
ATOM 603 C C . ASP A 1 75 ? -0.213 21.406 18.891 1 96.94 75 ASP A C 1
ATOM 605 O O . ASP A 1 75 ? 0.894 21.516 18.359 1 96.94 75 ASP A O 1
ATOM 609 N N . TRP A 1 76 ? -1.295 21.156 18.25 1 97.44 76 TRP A N 1
ATOM 610 C CA . TRP A 1 76 ? -1.289 20.797 16.828 1 97.44 76 TRP A CA 1
ATOM 611 C C . TRP A 1 76 ? -0.958 22.016 15.969 1 97.44 76 TRP A C 1
ATOM 613 O O . TRP A 1 76 ? -1.294 23.141 16.328 1 97.44 76 TRP A O 1
ATOM 623 N N . VAL A 1 77 ? -0.313 21.781 14.852 1 97.44 77 VAL A N 1
ATOM 624 C CA . VAL A 1 77 ? -0.22 22.828 13.836 1 97.44 77 VAL A CA 1
ATOM 625 C C . VAL A 1 77 ? -1.62 23.219 13.375 1 97.44 77 VAL A C 1
ATOM 627 O O . VAL A 1 77 ? -2.428 22.359 13.008 1 97.44 77 VAL A O 1
ATOM 630 N N . ARG A 1 78 ? -1.838 24.5 13.305 1 97.12 78 ARG A N 1
ATOM 631 C CA . ARG A 1 78 ? -3.207 24.969 13.102 1 97.12 78 ARG A CA 1
ATOM 632 C C . ARG A 1 78 ? -3.406 25.484 11.688 1 97.12 78 ARG A C 1
ATOM 634 O O . ARG A 1 78 ? -2.492 26.078 11.102 1 97.12 78 ARG A O 1
ATOM 641 N N . SER A 1 79 ? -4.621 25.25 11.211 1 97 79 SER A N 1
ATOM 642 C CA . SER A 1 79 ? -5.078 25.922 10 1 97 79 SER A CA 1
ATOM 643 C C . SER A 1 79 ? -5.398 27.391 10.273 1 97 79 SER A C 1
ATOM 645 O O . SER A 1 79 ? -5.766 27.766 11.391 1 97 79 SER A O 1
ATOM 647 N N . PRO A 1 80 ? -5.23 28.188 9.234 1 97.06 80 PRO A N 1
ATOM 648 C CA . PRO A 1 80 ? -5.715 29.562 9.398 1 97.06 80 PRO A CA 1
ATOM 649 C C . PRO A 1 80 ? -7.203 29.625 9.719 1 97.06 80 PRO A C 1
ATOM 651 O O . PRO A 1 80 ? -7.957 28.719 9.375 1 97.06 80 PRO A O 1
ATOM 654 N N . GLU A 1 81 ? -7.602 30.766 10.312 1 96.38 81 GLU A N 1
ATOM 655 C CA . GLU A 1 81 ? -8.992 30.938 10.711 1 96.38 81 GLU A CA 1
ATOM 656 C C . GLU A 1 81 ? -9.93 30.875 9.508 1 96.38 81 GLU A C 1
ATOM 658 O O . GLU A 1 81 ? -11.016 30.297 9.594 1 96.38 81 GLU A O 1
ATOM 663 N N . GLU A 1 82 ? -9.508 31.359 8.367 1 95.75 82 GLU A N 1
ATOM 664 C CA . GLU A 1 82 ? -10.32 31.406 7.16 1 95.75 82 GLU A CA 1
ATOM 665 C C . GLU A 1 82 ? -10.562 30 6.605 1 95.75 82 GLU A C 1
ATOM 667 O O . GLU A 1 82 ? -11.539 29.781 5.883 1 95.75 82 GLU A O 1
ATOM 672 N N . ALA A 1 83 ? -9.711 29.031 7.039 1 95 83 ALA A N 1
ATOM 673 C CA . ALA A 1 83 ? -9.844 27.656 6.555 1 95 83 ALA A CA 1
ATOM 674 C C . ALA A 1 83 ? -10.484 26.766 7.613 1 95 83 ALA A C 1
ATOM 676 O O . ALA A 1 83 ? -10.578 25.547 7.438 1 95 83 ALA A O 1
ATOM 677 N N . GLY A 1 84 ? -10.891 27.328 8.719 1 93.88 84 GLY A N 1
ATOM 678 C CA . GLY A 1 84 ? -11.594 26.594 9.75 1 93.88 84 GLY A CA 1
ATOM 679 C C . GLY A 1 84 ? -10.914 26.656 11.102 1 93.88 84 GLY A C 1
ATOM 680 O O . GLY A 1 84 ? -11.523 26.359 12.125 1 93.88 84 GLY A O 1
ATOM 681 N N . GLY A 1 85 ? -9.609 27 11.156 1 96 85 GLY A N 1
ATOM 682 C CA . GLY A 1 85 ? -8.898 27.266 12.398 1 96 85 GLY A CA 1
ATOM 683 C C . GLY A 1 85 ? -8.586 26 13.172 1 96 85 GLY A C 1
ATOM 684 O O . GLY A 1 85 ? -8.094 26.062 14.305 1 96 85 GLY A O 1
ATOM 685 N N . GLY A 1 86 ? -8.852 24.859 12.68 1 96.81 86 GLY A N 1
ATOM 686 C CA . GLY A 1 86 ? -8.555 23.594 13.328 1 96.81 86 GLY A CA 1
ATOM 687 C C . GLY A 1 86 ? -7.137 23.125 13.102 1 96.81 86 GLY A C 1
ATOM 688 O O . GLY A 1 86 ? -6.227 23.922 12.898 1 96.81 86 GLY A O 1
ATOM 689 N N . ALA A 1 87 ? -6.973 21.828 13.281 1 96.94 87 ALA A N 1
ATOM 690 C CA . ALA A 1 87 ? -5.664 21.234 13.023 1 96.94 87 ALA A CA 1
ATOM 691 C C . ALA A 1 87 ? -5.445 21.031 11.523 1 96.94 87 ALA A C 1
ATOM 693 O O . ALA A 1 87 ? -6.344 20.578 10.82 1 96.94 87 ALA A O 1
ATOM 694 N N . ALA A 1 88 ? -4.289 21.375 11.047 1 96.56 88 ALA A N 1
ATOM 695 C CA . ALA A 1 88 ? -3.93 21.109 9.656 1 96.56 88 ALA A CA 1
ATOM 696 C C . ALA A 1 88 ? -3.52 19.656 9.453 1 96.56 88 ALA A C 1
ATOM 698 O O . ALA A 1 88 ? -2.75 19.109 10.25 1 96.56 88 ALA A O 1
ATOM 699 N N . ALA A 1 89 ? -4.094 19.062 8.422 1 96.44 89 ALA A N 1
ATOM 700 C CA . ALA A 1 89 ? -3.844 17.625 8.234 1 96.44 89 ALA A CA 1
ATOM 701 C C . ALA A 1 89 ? -3.594 17.312 6.762 1 96.44 89 ALA A C 1
ATOM 703 O O . ALA A 1 89 ? -4.266 17.844 5.879 1 96.44 89 ALA A O 1
ATOM 704 N N . LEU A 1 90 ? -2.611 16.469 6.539 1 95.69 90 LEU A N 1
ATOM 705 C CA . LEU A 1 90 ? -2.568 15.75 5.273 1 95.69 90 LEU A CA 1
ATOM 706 C C . LEU A 1 90 ? -3.367 14.453 5.363 1 95.69 90 LEU A C 1
ATOM 708 O O . LEU A 1 90 ? -3.889 14.117 6.43 1 95.69 90 LEU A O 1
ATOM 712 N N . LEU A 1 91 ? -3.533 13.828 4.234 1 96.12 91 LEU A N 1
ATOM 713 C CA . LEU A 1 91 ? -4.176 12.516 4.254 1 96.12 91 LEU A CA 1
ATOM 714 C C . LEU A 1 91 ? -3.145 11.406 4.098 1 96.12 91 LEU A C 1
ATOM 716 O O . LEU A 1 91 ? -2.158 11.562 3.375 1 96.12 91 LEU A O 1
ATOM 720 N N . GLU A 1 92 ? -3.398 10.297 4.707 1 96.5 92 GLU A N 1
ATOM 721 C CA . GLU A 1 92 ? -2.451 9.188 4.738 1 96.5 92 GLU A CA 1
ATOM 722 C C . GLU A 1 92 ? -2.098 8.719 3.332 1 96.5 92 GLU A C 1
ATOM 724 O O . GLU A 1 92 ? -0.972 8.289 3.078 1 96.5 92 GLU A O 1
ATOM 729 N N . VAL A 1 93 ? -2.996 8.828 2.373 1 97.81 93 VAL A N 1
ATOM 730 C CA . VAL A 1 93 ? -2.676 8.383 1.021 1 97.81 93 VAL A CA 1
ATOM 731 C C . VAL A 1 93 ? -1.524 9.211 0.462 1 97.81 93 VAL A C 1
ATOM 733 O O . VAL A 1 93 ? -0.656 8.688 -0.24 1 97.81 93 VAL A O 1
ATOM 736 N N . VAL A 1 94 ? -1.522 10.477 0.767 1 97.44 94 VAL A N 1
ATOM 737 C CA . VAL A 1 94 ? -0.466 11.359 0.279 1 97.44 94 VAL A CA 1
ATOM 738 C C . VAL A 1 94 ? 0.864 10.977 0.924 1 97.44 94 VAL A C 1
ATOM 740 O O . VAL A 1 94 ? 1.887 10.875 0.242 1 97.44 94 VAL A O 1
ATOM 743 N N . HIS A 1 95 ? 0.807 10.742 2.178 1 97.06 95 HIS A N 1
ATOM 744 C CA . HIS A 1 95 ? 1.991 10.305 2.91 1 97.06 95 HIS A CA 1
ATOM 745 C C . HIS A 1 95 ? 2.506 8.969 2.385 1 97.06 95 HIS A C 1
ATOM 747 O O . HIS A 1 95 ? 3.703 8.82 2.135 1 97.06 95 HIS A O 1
ATOM 753 N N . GLN A 1 96 ? 1.637 8.031 2.195 1 98.31 96 GLN A N 1
ATOM 754 C CA . GLN A 1 96 ? 1.996 6.691 1.739 1 98.31 96 GLN A CA 1
ATOM 755 C C . GLN A 1 96 ? 2.6 6.73 0.339 1 98.31 96 GLN A C 1
ATOM 757 O O . GLN A 1 96 ? 3.605 6.07 0.071 1 98.31 96 GLN A O 1
ATOM 762 N N . LEU A 1 97 ? 2.035 7.523 -0.513 1 98.75 97 LEU A N 1
ATOM 763 C CA . LEU A 1 97 ? 2.578 7.684 -1.857 1 98.75 97 LEU A CA 1
ATOM 764 C C . LEU A 1 97 ? 3.936 8.375 -1.817 1 98.75 97 LEU A C 1
ATOM 766 O O . LEU A 1 97 ? 4.828 8.047 -2.602 1 98.75 97 LEU A O 1
ATOM 770 N N . HIS A 1 98 ? 4.07 9.328 -0.947 1 97.31 98 HIS A N 1
ATOM 771 C CA . HIS A 1 98 ? 5.363 9.969 -0.735 1 97.31 98 HIS A CA 1
ATOM 772 C C . HIS A 1 98 ? 6.414 8.953 -0.301 1 97.31 98 HIS A C 1
ATOM 774 O O . HIS A 1 98 ? 7.535 8.953 -0.815 1 97.31 98 HIS A O 1
ATOM 780 N N . CYS A 1 99 ? 6.035 8.125 0.637 1 97.69 99 CYS A N 1
ATOM 781 C CA . CYS A 1 99 ? 6.941 7.086 1.11 1 97.69 99 CYS A CA 1
ATOM 782 C C . CYS A 1 99 ? 7.34 6.152 -0.026 1 97.69 99 CYS A C 1
ATOM 784 O O . CYS A 1 99 ? 8.508 5.777 -0.148 1 97.69 99 CYS A O 1
ATOM 786 N N . LEU A 1 100 ? 6.367 5.738 -0.854 1 98.75 100 LEU A N 1
ATOM 787 C CA . LEU A 1 100 ? 6.684 4.875 -1.987 1 98.75 100 LEU A CA 1
ATOM 788 C C . LEU A 1 100 ? 7.625 5.582 -2.961 1 98.75 100 LEU A C 1
ATOM 790 O O . LEU A 1 100 ? 8.555 4.969 -3.486 1 98.75 100 LEU A O 1
ATOM 794 N N . SER A 1 101 ? 7.375 6.855 -3.209 1 98 101 SER A N 1
ATOM 795 C CA . SER A 1 101 ? 8.258 7.641 -4.066 1 98 101 SER A CA 1
ATOM 796 C C . SER A 1 101 ? 9.68 7.672 -3.52 1 98 101 SER A C 1
ATOM 798 O O . SER A 1 101 ? 10.641 7.578 -4.281 1 98 101 SER A O 1
ATOM 800 N N . MET A 1 102 ? 9.797 7.781 -2.25 1 96.25 102 MET A N 1
ATOM 801 C CA . MET A 1 102 ? 11.125 7.801 -1.632 1 96.25 102 MET A CA 1
ATOM 802 C C . MET A 1 102 ? 11.828 6.465 -1.821 1 96.25 102 MET A C 1
ATOM 804 O O . MET A 1 102 ? 13.016 6.43 -2.146 1 96.25 102 MET A O 1
ATOM 808 N N . LEU A 1 103 ? 11.102 5.375 -1.621 1 97.12 103 LEU A N 1
ATOM 809 C CA . LEU A 1 103 ? 11.688 4.059 -1.842 1 97.12 103 LEU A CA 1
ATOM 810 C C . LEU A 1 103 ? 12.109 3.887 -3.299 1 97.12 103 LEU A C 1
ATOM 812 O O . LEU A 1 103 ? 13.156 3.301 -3.582 1 97.12 103 LEU A O 1
ATOM 816 N N . ARG A 1 104 ? 11.281 4.367 -4.211 1 97.75 104 ARG A N 1
ATOM 817 C CA . ARG A 1 104 ? 11.625 4.348 -5.629 1 97.75 104 ARG A CA 1
ATOM 818 C C . ARG A 1 104 ? 12.93 5.098 -5.883 1 97.75 104 ARG A C 1
ATOM 820 O O . ARG A 1 104 ? 13.836 4.57 -6.523 1 97.75 104 ARG A O 1
ATOM 827 N N . LYS A 1 105 ? 13.008 6.309 -5.391 1 96.25 105 LYS A N 1
ATOM 828 C CA . LYS A 1 105 ? 14.203 7.117 -5.594 1 96.25 105 LYS A CA 1
ATOM 829 C C . LYS A 1 105 ? 15.438 6.445 -4.988 1 96.25 105 LYS A C 1
ATOM 831 O O . LYS A 1 105 ? 16.516 6.473 -5.578 1 96.25 105 LYS A O 1
ATOM 836 N N . TRP A 1 106 ? 15.227 5.895 -3.855 1 94.69 106 TRP A N 1
ATOM 837 C CA . TRP A 1 106 ? 16.328 5.18 -3.227 1 94.69 106 TRP A CA 1
ATOM 838 C C . TRP A 1 106 ? 16.766 3.992 -4.082 1 94.69 106 TRP A C 1
ATOM 840 O O . TRP A 1 106 ? 17.953 3.721 -4.215 1 94.69 106 TRP A O 1
ATOM 850 N N . SER A 1 107 ? 15.789 3.297 -4.641 1 93.81 107 SER A N 1
ATOM 851 C CA . SER A 1 107 ? 16.078 2.137 -5.477 1 93.81 107 SER A CA 1
ATOM 852 C C . SER A 1 107 ? 16.891 2.531 -6.703 1 93.81 107 SER A C 1
ATOM 854 O O . SER A 1 107 ? 17.75 1.77 -7.156 1 93.81 107 SER A O 1
ATOM 856 N N . TYR A 1 108 ? 16.656 3.736 -7.176 1 94.19 108 TYR A N 1
ATOM 857 C CA . TYR A 1 108 ? 17.328 4.223 -8.375 1 94.19 108 TYR A CA 1
ATOM 858 C C . TYR A 1 108 ? 18.422 5.23 -8.016 1 94.19 108 TYR A C 1
ATOM 860 O O . TYR A 1 108 ? 18.812 6.051 -8.852 1 94.19 108 TYR A O 1
ATOM 868 N N . ARG A 1 109 ? 18.891 5.25 -6.832 1 91.56 109 ARG A N 1
ATOM 869 C CA . ARG A 1 109 ? 19.719 6.34 -6.328 1 91.56 109 ARG A CA 1
ATOM 870 C C . ARG A 1 109 ? 20.969 6.512 -7.18 1 91.56 109 ARG A C 1
ATOM 872 O O . ARG A 1 109 ? 21.469 7.629 -7.352 1 91.56 109 ARG A O 1
ATOM 879 N N . GLU A 1 110 ? 21.453 5.504 -7.809 1 89.62 110 GLU A N 1
ATOM 880 C CA . GLU A 1 110 ? 22.672 5.578 -8.602 1 89.62 110 GLU A CA 1
ATOM 881 C C . GLU A 1 110 ? 22.422 6.293 -9.93 1 89.62 110 GLU A C 1
ATOM 883 O O . GLU A 1 110 ? 23.375 6.672 -10.617 1 89.62 110 GLU A O 1
ATOM 888 N N . TRP A 1 111 ? 21.172 6.492 -10.266 1 92.88 111 TRP A N 1
ATOM 889 C CA . TRP A 1 111 ? 20.828 7.152 -11.516 1 92.88 111 TRP A CA 1
ATOM 890 C C . TRP A 1 111 ? 20.828 8.672 -11.352 1 92.88 111 TRP A C 1
ATOM 892 O O . TRP A 1 111 ? 20.781 9.406 -12.344 1 92.88 111 TRP A O 1
ATOM 902 N N . TYR A 1 112 ? 20.859 9.078 -10.102 1 91.19 112 TYR A N 1
ATOM 903 C CA . TYR A 1 112 ? 20.844 10.516 -9.844 1 91.19 112 TYR A CA 1
ATOM 904 C C . TYR A 1 112 ? 22.266 11.062 -9.719 1 91.19 112 TYR A C 1
ATOM 906 O O . TYR A 1 112 ? 23.109 10.469 -9.039 1 91.19 112 TYR A O 1
ATOM 914 N N . GLU A 1 113 ? 22.531 12.062 -10.43 1 87 113 GLU A N 1
ATOM 915 C CA . GLU A 1 113 ? 23.844 12.703 -10.32 1 87 113 GLU A CA 1
ATOM 916 C C . GLU A 1 113 ? 24.062 13.289 -8.93 1 87 113 GLU A C 1
ATOM 918 O O . GLU A 1 113 ? 25.141 13.156 -8.352 1 87 113 GLU A O 1
ATOM 923 N N . GLU A 1 114 ? 23 13.906 -8.453 1 85.06 114 GLU A N 1
ATOM 924 C CA . GLU A 1 114 ? 22.953 14.422 -7.082 1 85.06 114 GLU A CA 1
ATOM 925 C C . GLU A 1 114 ? 21.859 13.742 -6.27 1 85.06 114 GLU A C 1
ATOM 927 O O . GLU A 1 114 ? 20.766 13.477 -6.789 1 85.06 114 GLU A O 1
ATOM 932 N N . ALA A 1 115 ? 22.281 13.492 -5.031 1 79.19 115 ALA A N 1
ATOM 933 C CA . ALA A 1 115 ? 21.297 12.852 -4.164 1 79.19 115 ALA A CA 1
ATOM 934 C C . ALA A 1 115 ? 20.031 13.695 -4.055 1 79.19 115 ALA A C 1
ATOM 936 O O . ALA A 1 115 ? 20.109 14.914 -3.896 1 79.19 115 ALA A O 1
ATOM 937 N N . PRO A 1 116 ? 18.969 13 -4.234 1 80.25 116 PRO A N 1
ATOM 938 C CA . PRO A 1 116 ? 17.734 13.727 -3.959 1 80.25 116 PRO A CA 1
ATOM 939 C C . PRO A 1 116 ? 17.734 14.383 -2.58 1 80.25 116 PRO A C 1
ATOM 941 O O . PRO A 1 116 ? 18.344 13.867 -1.646 1 80.25 116 PRO A O 1
ATOM 944 N N . LEU A 1 117 ? 17.031 15.508 -2.512 1 72.69 117 LEU A N 1
ATOM 945 C CA . LEU A 1 117 ? 17 16.328 -1.311 1 72.69 117 LEU A CA 1
ATOM 946 C C . LEU A 1 117 ? 16.562 15.516 -0.099 1 72.69 117 LEU A C 1
ATOM 948 O O . LEU A 1 117 ? 17.031 15.758 1.018 1 72.69 117 LEU A O 1
ATOM 952 N N . GLU A 1 118 ? 15.773 14.562 -0.331 1 76.56 118 GLU A N 1
ATOM 953 C CA . GLU A 1 118 ? 15.227 13.742 0.741 1 76.56 118 GLU A CA 1
ATOM 954 C C . GLU A 1 118 ? 16.312 12.898 1.403 1 76.56 118 GLU A C 1
ATOM 956 O O . GLU A 1 118 ? 16.125 12.406 2.518 1 76.56 118 GLU A O 1
ATOM 961 N N . PHE A 1 119 ? 17.469 12.797 0.711 1 78.69 119 PHE A N 1
ATOM 962 C CA . PHE A 1 119 ? 18.516 11.93 1.218 1 78.69 119 PHE A CA 1
ATOM 963 C C . PHE A 1 119 ? 19.75 12.734 1.612 1 78.69 119 PHE A C 1
ATOM 965 O O . PHE A 1 119 ? 20.812 12.18 1.84 1 78.69 119 PHE A O 1
ATOM 972 N N . ASP A 1 120 ? 19.75 14.047 1.663 1 76.31 120 ASP A N 1
ATOM 973 C CA . ASP A 1 120 ? 20.875 14.922 1.95 1 76.31 120 ASP A CA 1
ATOM 974 C C . ASP A 1 120 ? 21.234 14.883 3.434 1 76.31 120 ASP A C 1
ATOM 976 O O . ASP A 1 120 ? 22.344 15.273 3.818 1 76.31 120 ASP A O 1
ATOM 980 N N . GLY A 1 121 ? 20.734 14.133 4.258 1 78.56 121 GLY A N 1
ATOM 981 C CA . GLY A 1 121 ? 21.047 14.07 5.676 1 78.56 121 GLY A CA 1
ATOM 982 C C . GLY A 1 121 ? 22.016 12.945 6.02 1 78.56 121 GLY A C 1
ATOM 983 O O . GLY A 1 121 ? 22.703 12.422 5.145 1 78.56 121 GLY A O 1
ATOM 984 N N . SER A 1 122 ? 22.25 12.781 7.281 1 85.12 122 SER A N 1
ATOM 985 C CA . SER A 1 122 ? 23.094 11.688 7.746 1 85.12 122 SER A CA 1
ATOM 986 C C . SER A 1 122 ? 22.562 10.336 7.273 1 85.12 122 SER A C 1
ATOM 988 O O . SER A 1 122 ? 21.375 10.211 6.945 1 85.12 122 SER A O 1
ATOM 990 N N . LYS A 1 123 ? 23.453 9.438 7.195 1 86.31 123 LYS A N 1
ATOM 991 C CA . LYS A 1 123 ? 23.062 8.07 6.84 1 86.31 123 LYS A CA 1
ATOM 992 C C . LYS A 1 123 ? 21.984 7.543 7.777 1 86.31 123 LYS A C 1
ATOM 994 O O . LYS A 1 123 ? 21.062 6.848 7.344 1 86.31 123 LYS A O 1
ATOM 999 N N . ASP A 1 124 ? 22.109 7.914 8.992 1 88.5 124 ASP A N 1
ATOM 1000 C CA . ASP A 1 124 ? 21.141 7.465 9.984 1 88.5 124 ASP A CA 1
ATOM 1001 C C . ASP A 1 124 ? 19.75 8.039 9.688 1 88.5 124 ASP A C 1
ATOM 1003 O O . ASP A 1 124 ? 18.75 7.332 9.812 1 88.5 124 ASP A O 1
ATOM 1007 N N . LEU A 1 125 ? 19.734 9.266 9.367 1 87.69 125 LEU A N 1
ATOM 1008 C CA . LEU A 1 125 ? 18.469 9.914 9.031 1 87.69 125 LEU A CA 1
ATOM 1009 C C . LEU A 1 125 ? 17.859 9.289 7.785 1 87.69 125 LEU A C 1
ATOM 1011 O O . LEU A 1 125 ? 16.641 9.062 7.738 1 87.69 125 LEU A O 1
ATOM 1015 N N . MET A 1 126 ? 18.703 9 6.859 1 89.94 126 MET A N 1
ATOM 1016 C CA . MET A 1 126 ? 18.234 8.359 5.633 1 89.94 126 MET A CA 1
ATOM 1017 C C . MET A 1 126 ? 17.594 7.008 5.934 1 89.94 126 MET A C 1
ATOM 1019 O O . MET A 1 126 ? 16.469 6.734 5.492 1 89.94 126 MET A O 1
ATOM 1023 N N . TRP A 1 127 ? 18.234 6.215 6.773 1 92.81 127 TRP A N 1
ATOM 1024 C CA . TRP A 1 127 ? 17.703 4.891 7.09 1 92.81 127 TRP A CA 1
ATOM 1025 C C . TRP A 1 127 ? 16.438 4.992 7.934 1 92.81 127 TRP A C 1
ATOM 1027 O O . TRP A 1 127 ? 15.539 4.164 7.812 1 92.81 127 TRP A O 1
ATOM 1037 N N . ASP A 1 128 ? 16.391 6.004 8.703 1 92.06 128 ASP A N 1
ATOM 1038 C CA . ASP A 1 128 ? 15.172 6.234 9.477 1 92.06 128 ASP A CA 1
ATOM 1039 C C . ASP A 1 128 ? 13.977 6.48 8.555 1 92.06 128 ASP A C 1
ATOM 1041 O O . ASP A 1 128 ? 12.875 5.98 8.812 1 92.06 128 ASP A O 1
ATOM 1045 N N . HIS A 1 129 ? 14.234 7.266 7.48 1 93.25 129 HIS A N 1
ATOM 1046 C CA . HIS A 1 129 ? 13.164 7.535 6.531 1 93.25 129 HIS A CA 1
ATOM 1047 C C . HIS A 1 129 ? 12.789 6.281 5.754 1 93.25 129 HIS A C 1
ATOM 1049 O O . HIS A 1 129 ? 11.602 5.969 5.609 1 93.25 129 HIS A O 1
ATOM 1055 N N . ILE A 1 130 ? 13.781 5.551 5.32 1 95.44 130 ILE A N 1
ATOM 1056 C CA . ILE A 1 130 ? 13.539 4.348 4.535 1 95.44 130 ILE A CA 1
ATOM 1057 C C . ILE A 1 130 ? 12.758 3.336 5.367 1 95.44 130 ILE A C 1
ATOM 1059 O O . ILE A 1 130 ? 11.75 2.789 4.914 1 95.44 130 ILE A O 1
ATOM 1063 N N . ASP A 1 131 ? 13.172 3.191 6.602 1 96.38 131 ASP A N 1
ATOM 1064 C CA . ASP A 1 131 ? 12.5 2.254 7.496 1 96.38 131 ASP A CA 1
ATOM 1065 C C . ASP A 1 131 ? 11.07 2.699 7.789 1 96.38 131 ASP A C 1
ATOM 1067 O O . ASP A 1 131 ? 10.156 1.874 7.84 1 96.38 131 ASP A O 1
ATOM 1071 N N . HIS A 1 132 ? 10.945 3.965 8.07 1 96.12 132 HIS A N 1
ATOM 1072 C CA . HIS A 1 132 ? 9.617 4.535 8.273 1 96.12 132 HIS A CA 1
ATOM 1073 C C . HIS A 1 132 ? 8.703 4.23 7.102 1 96.12 132 HIS A C 1
ATOM 1075 O O . HIS A 1 132 ? 7.551 3.826 7.293 1 96.12 132 HIS A O 1
ATOM 1081 N N . CYS A 1 133 ? 9.227 4.406 5.852 1 97.56 133 CYS A N 1
ATOM 1082 C CA . CYS A 1 133 ? 8.453 4.203 4.633 1 97.56 133 CYS A CA 1
ATOM 1083 C C . CYS A 1 133 ? 8.07 2.736 4.469 1 97.56 133 CYS A C 1
ATOM 1085 O O . CYS A 1 133 ? 6.914 2.42 4.184 1 97.56 133 CYS A O 1
ATOM 1087 N N . ILE A 1 134 ? 8.992 1.827 4.695 1 98.31 134 ILE A N 1
ATOM 1088 C CA . ILE A 1 134 ? 8.719 0.399 4.578 1 98.31 134 ILE A CA 1
ATOM 1089 C C . ILE A 1 134 ? 7.645 -0.004 5.582 1 98.31 134 ILE A C 1
ATOM 1091 O O . ILE A 1 134 ? 6.707 -0.726 5.238 1 98.31 134 ILE A O 1
ATOM 1095 N N . GLU A 1 135 ? 7.77 0.543 6.758 1 98 135 GLU A N 1
ATOM 1096 C CA . GLU A 1 135 ? 6.863 0.165 7.84 1 98 135 GLU A CA 1
ATOM 1097 C C . GLU A 1 135 ? 5.453 0.679 7.586 1 98 135 GLU A C 1
ATOM 1099 O O . GLU A 1 135 ? 4.477 -0.056 7.758 1 98 135 GLU A O 1
ATOM 1104 N N . ILE A 1 136 ? 5.297 1.899 7.188 1 97.81 136 ILE A N 1
ATOM 1105 C CA . ILE A 1 136 ? 3.959 2.451 6.996 1 97.81 136 ILE A CA 1
ATOM 1106 C C . ILE A 1 136 ? 3.266 1.735 5.84 1 97.81 136 ILE A C 1
ATOM 1108 O O . ILE A 1 136 ? 2.059 1.485 5.891 1 97.81 136 ILE A O 1
ATOM 1112 N N . LEU A 1 137 ? 4.016 1.387 4.773 1 98.69 137 LEU A N 1
ATOM 1113 C CA . LEU A 1 137 ? 3.436 0.648 3.654 1 98.69 137 LEU A CA 1
ATOM 1114 C C . LEU A 1 137 ? 3.057 -0.767 4.078 1 98.69 137 LEU A C 1
ATOM 1116 O O . LEU A 1 137 ? 1.995 -1.269 3.699 1 98.69 137 LEU A O 1
ATOM 1120 N N . ARG A 1 138 ? 3.93 -1.389 4.895 1 98.69 138 ARG A N 1
ATOM 1121 C CA . ARG A 1 138 ? 3.629 -2.727 5.391 1 98.69 138 ARG A CA 1
ATOM 1122 C C . ARG A 1 138 ? 2.312 -2.744 6.156 1 98.69 138 ARG A C 1
ATOM 1124 O O . ARG A 1 138 ? 1.434 -3.562 5.875 1 98.69 138 ARG A O 1
ATOM 1131 N N . VAL A 1 139 ? 2.174 -1.849 7.082 1 97.56 139 VAL A N 1
ATOM 1132 C CA . VAL A 1 139 ? 0.995 -1.828 7.945 1 97.56 139 VAL A CA 1
ATOM 1133 C C . VAL A 1 139 ? -0.24 -1.472 7.121 1 97.56 139 VAL A C 1
ATOM 1135 O O . VAL A 1 139 ? -1.317 -2.035 7.328 1 97.56 139 VAL A O 1
ATOM 1138 N N . HIS A 1 140 ? -0.095 -0.57 6.191 1 98.19 140 HIS A N 1
ATOM 1139 C CA . HIS A 1 140 ? -1.222 -0.212 5.336 1 98.19 140 HIS A CA 1
ATOM 1140 C C . HIS A 1 140 ? -1.681 -1.401 4.504 1 98.19 140 HIS A C 1
ATOM 1142 O O . HIS A 1 140 ? -2.881 -1.649 4.375 1 98.19 140 HIS A O 1
ATOM 1148 N N . LEU A 1 141 ? -0.708 -2.145 3.879 1 98.69 141 LEU A N 1
ATOM 1149 C CA . LEU A 1 141 ? -1.041 -3.322 3.084 1 98.69 141 LEU A CA 1
ATOM 1150 C C . LEU A 1 141 ? -1.732 -4.379 3.941 1 98.69 141 LEU A C 1
ATOM 1152 O O . LEU A 1 141 ? -2.717 -4.984 3.512 1 98.69 141 LEU A O 1
ATOM 1156 N N . MET A 1 142 ? -1.255 -4.562 5.156 1 98.19 142 MET A N 1
ATOM 1157 C CA . MET A 1 142 ? -1.896 -5.496 6.082 1 98.19 142 MET A CA 1
ATOM 1158 C C . MET A 1 142 ? -3.312 -5.039 6.418 1 98.19 142 MET A C 1
ATOM 1160 O O . MET A 1 142 ? -4.234 -5.852 6.469 1 98.19 142 MET A O 1
ATOM 1164 N N . CYS A 1 143 ? -3.461 -3.771 6.625 1 97.88 143 CYS A N 1
ATOM 1165 C CA . CYS A 1 143 ? -4.734 -3.193 7.039 1 97.88 143 CYS A CA 1
ATOM 1166 C C . CYS A 1 143 ? -5.785 -3.346 5.941 1 97.88 143 CYS A C 1
ATOM 1168 O O . CYS A 1 143 ? -6.941 -3.654 6.223 1 97.88 143 CYS A O 1
ATOM 1170 N N . THR A 1 144 ? -5.453 -3.018 4.691 1 97.44 144 THR A N 1
ATOM 1171 C CA . THR A 1 144 ? -6.41 -3.078 3.592 1 97.44 144 THR A CA 1
ATOM 1172 C C . THR A 1 144 ? -6.656 -4.523 3.168 1 97.44 144 THR A C 1
ATOM 1174 O O . THR A 1 144 ? -7.785 -4.898 2.852 1 97.44 144 THR A O 1
ATOM 1177 N N . SER A 1 145 ? -5.574 -5.391 3.211 1 97.38 145 SER A N 1
ATOM 1178 C CA . SER A 1 145 ? -5.648 -6.82 2.93 1 97.38 145 SER A CA 1
ATOM 1179 C C . SER A 1 145 ? -6.5 -7.102 1.696 1 97.38 145 SER A C 1
ATOM 1181 O O . SER A 1 145 ? -7.551 -7.734 1.793 1 97.38 145 SER A O 1
ATOM 1183 N N . ASP A 1 146 ? -6.008 -6.746 0.52 1 96.62 146 ASP A N 1
ATOM 1184 C CA . ASP A 1 146 ? -6.68 -6.922 -0.764 1 96.62 146 ASP A CA 1
ATOM 1185 C C . ASP A 1 146 ? -6.934 -8.398 -1.053 1 96.62 146 ASP A C 1
ATOM 1187 O O . ASP A 1 146 ? -5.996 -9.164 -1.277 1 96.62 146 ASP A O 1
ATOM 1191 N N . VAL A 1 147 ? -8.195 -8.789 -1.174 1 95.69 147 VAL A N 1
ATOM 1192 C CA . VAL A 1 147 ? -8.547 -10.195 -1.269 1 95.69 147 VAL A CA 1
ATOM 1193 C C . VAL A 1 147 ? -8.797 -10.57 -2.729 1 95.69 147 VAL A C 1
ATOM 1195 O O . VAL A 1 147 ? -9.328 -11.641 -3.02 1 95.69 147 VAL A O 1
ATOM 1198 N N . THR A 1 148 ? -8.453 -9.672 -3.635 1 94.25 148 THR A N 1
ATOM 1199 C CA . THR A 1 148 ? -8.602 -9.992 -5.051 1 94.25 148 THR A CA 1
ATOM 1200 C C . THR A 1 148 ? -7.707 -11.172 -5.434 1 94.25 148 THR A C 1
ATOM 1202 O O . THR A 1 148 ? -6.512 -11.18 -5.133 1 94.25 148 THR A O 1
ATOM 1205 N N . PRO A 1 149 ? -8.281 -12.172 -6.102 1 93.75 149 PRO A N 1
ATOM 1206 C CA . PRO A 1 149 ? -7.465 -13.312 -6.516 1 93.75 149 PRO A CA 1
ATOM 1207 C C . PRO A 1 149 ? -6.461 -12.953 -7.609 1 93.75 149 PRO A C 1
ATOM 1209 O O . PRO A 1 149 ? -6.789 -12.195 -8.531 1 93.75 149 PRO A O 1
ATOM 1212 N N . PHE A 1 150 ? -5.367 -13.492 -7.379 1 91.44 150 PHE A N 1
ATOM 1213 C CA . PHE A 1 150 ? -4.219 -13.453 -8.273 1 91.44 150 PHE A CA 1
ATOM 1214 C C . PHE A 1 150 ? -3.963 -14.82 -8.891 1 91.44 150 PHE A C 1
ATOM 1216 O O . PHE A 1 150 ? -3.576 -15.766 -8.188 1 91.44 150 PHE A O 1
ATOM 1223 N N . LEU A 1 151 ? -4.211 -14.906 -10.344 1 95.06 151 LEU A N 1
ATOM 1224 C CA . LEU A 1 151 ? -4.18 -16.203 -11.008 1 95.06 151 LEU A CA 1
ATOM 1225 C C . LEU A 1 151 ? -2.916 -16.344 -11.852 1 95.06 151 LEU A C 1
ATOM 1227 O O . LEU A 1 151 ? -2.186 -15.375 -12.055 1 95.06 151 LEU A O 1
ATOM 1231 N N . ALA A 1 152 ? -2.664 -17.594 -12.297 1 95.56 152 ALA A N 1
ATOM 1232 C CA . ALA A 1 152 ? -1.555 -17.891 -13.203 1 95.56 152 ALA A CA 1
ATOM 1233 C C . ALA A 1 152 ? -2.035 -18.672 -14.422 1 95.56 152 ALA A C 1
ATOM 1235 O O . ALA A 1 152 ? -2.969 -19.469 -14.32 1 95.56 152 ALA A O 1
ATOM 1236 N N . ILE A 1 153 ? -1.396 -18.406 -15.523 1 96.31 153 ILE A N 1
ATOM 1237 C CA . ILE A 1 153 ? -1.688 -19.078 -16.781 1 96.31 153 ILE A CA 1
ATOM 1238 C C . ILE A 1 153 ? -0.599 -20.109 -17.078 1 96.31 153 ILE A C 1
ATOM 1240 O O . ILE A 1 153 ? 0.586 -19.859 -16.859 1 96.31 153 ILE A O 1
ATOM 1244 N N . ARG A 1 154 ? -1.024 -21.203 -17.578 1 96.19 154 ARG A N 1
ATOM 1245 C CA . ARG A 1 154 ? -0.041 -22.141 -18.094 1 96.19 154 ARG A CA 1
ATOM 1246 C C . ARG A 1 154 ? 0.573 -21.641 -19.391 1 96.19 154 ARG A C 1
ATOM 1248 O O . ARG A 1 154 ? -0.148 -21.266 -20.328 1 96.19 154 ARG A O 1
ATOM 1255 N N . ASP A 1 155 ? 1.803 -21.5 -19.406 1 93.94 155 ASP A N 1
ATOM 1256 C CA . ASP A 1 155 ? 2.561 -21 -20.547 1 93.94 155 ASP A CA 1
ATOM 1257 C C . ASP A 1 155 ? 3.877 -21.75 -20.719 1 93.94 155 ASP A C 1
ATOM 1259 O O . ASP A 1 155 ? 4.875 -21.422 -20.062 1 93.94 155 ASP A O 1
ATOM 1263 N N . GLU A 1 156 ? 4 -22.641 -21.578 1 92.5 156 GLU A N 1
ATOM 1264 C CA . GLU A 1 156 ? 5.16 -23.5 -21.766 1 92.5 156 GLU A CA 1
ATOM 1265 C C . GLU A 1 156 ? 6.391 -22.703 -22.172 1 92.5 156 GLU A C 1
ATOM 1267 O O . GLU A 1 156 ? 7.523 -23.172 -22.016 1 92.5 156 GLU A O 1
ATOM 1272 N N . THR A 1 157 ? 6.176 -21.547 -22.688 1 90.75 157 THR A N 1
ATOM 1273 C CA . THR A 1 157 ? 7.297 -20.719 -23.125 1 90.75 157 THR A CA 1
ATOM 1274 C C . THR A 1 157 ? 7.914 -19.953 -21.969 1 90.75 157 THR A C 1
ATOM 1276 O O . THR A 1 157 ? 9.008 -19.406 -22.094 1 90.75 157 THR A O 1
ATOM 1279 N N . ALA A 1 158 ? 7.207 -19.875 -20.875 1 87.75 158 ALA A N 1
ATOM 1280 C CA . ALA A 1 158 ? 7.738 -19.219 -19.688 1 87.75 158 ALA A CA 1
ATOM 1281 C C . ALA A 1 158 ? 8.805 -20.078 -19 1 87.75 158 ALA A C 1
ATOM 1283 O O . ALA A 1 158 ? 8.75 -21.297 -19.062 1 87.75 158 ALA A O 1
ATOM 1284 N N . PRO A 1 159 ? 9.734 -19.438 -18.344 1 82.25 159 PRO A N 1
ATOM 1285 C CA . PRO A 1 159 ? 10.844 -20.172 -17.719 1 82.25 159 PRO A CA 1
ATOM 1286 C C . PRO A 1 159 ? 10.359 -21.266 -16.766 1 82.25 159 PRO A C 1
ATOM 1288 O O . PRO A 1 159 ? 10.961 -22.344 -16.719 1 82.25 159 PRO A O 1
ATOM 1291 N N . ILE A 1 160 ? 9.242 -21.031 -16.109 1 84.5 160 ILE A N 1
ATOM 1292 C CA . ILE A 1 160 ? 8.797 -22.031 -15.133 1 84.5 160 ILE A CA 1
ATOM 1293 C C . ILE A 1 160 ? 7.492 -22.672 -15.609 1 84.5 160 ILE A C 1
ATOM 1295 O O . ILE A 1 160 ? 6.754 -23.25 -14.812 1 84.5 160 ILE A O 1
ATOM 1299 N N . GLY A 1 161 ? 7.125 -22.422 -16.828 1 91.81 161 GLY A N 1
ATOM 1300 C CA . GLY A 1 161 ? 5.949 -23.062 -17.422 1 91.81 161 GLY A CA 1
ATOM 1301 C C . GLY A 1 161 ? 4.656 -22.344 -17.078 1 91.81 161 GLY A C 1
ATOM 1302 O O . GLY A 1 161 ? 3.572 -22.797 -17.438 1 91.81 161 GLY A O 1
ATOM 1303 N N . GLU A 1 162 ? 4.734 -21.266 -16.281 1 93.62 162 GLU A N 1
ATOM 1304 C CA . GLU A 1 162 ? 3.568 -20.484 -15.875 1 93.62 162 GLU A CA 1
ATOM 1305 C C . GLU A 1 162 ? 3.873 -19 -15.891 1 93.62 162 GLU A C 1
ATOM 1307 O O . GLU A 1 162 ? 5.031 -18.594 -15.781 1 93.62 162 GLU A O 1
ATOM 1312 N N . ARG A 1 163 ? 2.801 -18.203 -16.109 1 92.25 163 ARG A N 1
ATOM 1313 C CA . ARG A 1 163 ? 2.881 -16.75 -16.047 1 92.25 163 ARG A CA 1
ATOM 1314 C C . ARG A 1 163 ? 1.766 -16.188 -15.172 1 92.25 163 ARG A C 1
ATOM 1316 O O . ARG A 1 163 ? 0.598 -16.547 -15.336 1 92.25 163 ARG A O 1
ATOM 1323 N N . ALA A 1 164 ? 2.207 -15.383 -14.289 1 91.81 164 ALA A N 1
ATOM 1324 C CA . ALA A 1 164 ? 1.205 -14.711 -13.469 1 91.81 164 ALA A CA 1
ATOM 1325 C C . ALA A 1 164 ? 0.383 -13.727 -14.297 1 91.81 164 ALA A C 1
ATOM 1327 O O . ALA A 1 164 ? 0.912 -13.062 -15.188 1 91.81 164 ALA A O 1
ATOM 1328 N N . ASP A 1 165 ? -0.895 -13.68 -14.039 1 93.5 165 ASP A N 1
ATOM 1329 C CA . ASP A 1 165 ? -1.789 -12.688 -14.625 1 93.5 165 ASP A CA 1
ATOM 1330 C C . ASP A 1 165 ? -1.96 -11.484 -13.695 1 93.5 165 ASP A C 1
ATOM 1332 O O . ASP A 1 165 ? -2.736 -11.539 -12.742 1 93.5 165 ASP A O 1
ATOM 1336 N N . PHE A 1 166 ? -1.336 -10.344 -14.031 1 93.19 166 PHE A N 1
ATOM 1337 C CA . PHE A 1 166 ? -1.321 -9.195 -13.125 1 93.19 166 PHE A CA 1
ATOM 1338 C C . PHE A 1 166 ? -2.324 -8.141 -13.578 1 93.19 166 PHE A C 1
ATOM 1340 O O . PHE A 1 166 ? -2.123 -6.945 -13.352 1 93.19 166 PHE A O 1
ATOM 1347 N N . LYS A 1 167 ? -3.332 -8.609 -14.258 1 89.88 167 LYS A N 1
ATOM 1348 C CA . LYS A 1 167 ? -4.449 -7.75 -14.633 1 89.88 167 LYS A CA 1
ATOM 1349 C C . LYS A 1 167 ? -5.68 -8.039 -13.781 1 89.88 167 LYS A C 1
ATOM 1351 O O . LYS A 1 167 ? -6.137 -9.18 -13.703 1 89.88 167 LYS A O 1
ATOM 1356 N N . PHE A 1 168 ? -6.129 -6.988 -13.102 1 87.88 168 PHE A N 1
ATOM 1357 C CA . PHE A 1 168 ? -7.242 -7.156 -12.172 1 87.88 168 PHE A CA 1
ATOM 1358 C C . PHE A 1 168 ? -8.211 -5.988 -12.266 1 87.88 168 PHE A C 1
ATOM 1360 O O . PHE A 1 168 ? -7.801 -4.852 -12.516 1 87.88 168 PHE A O 1
ATOM 1367 N N . MET A 1 169 ? -9.383 -6.34 -12.094 1 88.5 169 MET A N 1
ATOM 1368 C CA . MET A 1 169 ? -10.398 -5.305 -11.906 1 88.5 169 MET A CA 1
ATOM 1369 C C . MET A 1 169 ? -10.641 -5.043 -10.422 1 88.5 169 MET A C 1
ATOM 1371 O O . MET A 1 169 ? -10.711 -5.98 -9.625 1 88.5 169 MET A O 1
ATOM 1375 N N . HIS A 1 170 ? -10.648 -3.764 -10.039 1 92.81 170 HIS A N 1
ATOM 1376 C CA . HIS A 1 170 ? -10.891 -3.355 -8.656 1 92.81 170 HIS A CA 1
ATOM 1377 C C . HIS A 1 170 ? -11.93 -2.246 -8.586 1 92.81 170 HIS A C 1
ATOM 1379 O O . HIS A 1 170 ? -12.078 -1.458 -9.523 1 92.81 170 HIS A O 1
ATOM 1385 N N . LYS A 1 171 ? -12.688 -2.289 -7.543 1 92.94 171 LYS A N 1
ATOM 1386 C CA . LYS A 1 171 ? -13.398 -1.083 -7.129 1 92.94 171 LYS A CA 1
ATOM 1387 C C . LYS A 1 171 ? -12.516 -0.191 -6.262 1 92.94 171 LYS A C 1
ATOM 1389 O O . LYS A 1 171 ? -12.094 -0.592 -5.176 1 92.94 171 LYS A O 1
ATOM 1394 N N . CYS A 1 172 ? -12.234 0.959 -6.809 1 96.62 172 CYS A N 1
ATOM 1395 C CA . CYS A 1 172 ? -11.25 1.83 -6.168 1 96.62 172 CYS A CA 1
ATOM 1396 C C . CYS A 1 172 ? -11.891 3.15 -5.75 1 96.62 172 CYS A C 1
ATOM 1398 O O . CYS A 1 172 ? -12.859 3.596 -6.359 1 96.62 172 CYS A O 1
ATOM 1400 N N . ARG A 1 173 ? -11.383 3.693 -4.641 1 96.38 173 ARG A N 1
ATOM 1401 C CA . ARG A 1 173 ? -11.617 5.113 -4.406 1 96.38 173 ARG A CA 1
ATOM 1402 C C . ARG A 1 173 ? -10.945 5.965 -5.477 1 96.38 173 ARG A C 1
ATOM 1404 O O . ARG A 1 173 ? -9.836 5.656 -5.914 1 96.38 173 ARG A O 1
ATOM 1411 N N . ASN A 1 174 ? -11.586 7.027 -5.906 1 97.19 174 ASN A N 1
ATOM 1412 C CA . ASN A 1 174 ? -11.055 7.91 -6.938 1 97.19 174 ASN A CA 1
ATOM 1413 C C . ASN A 1 174 ? -10.102 8.945 -6.352 1 97.19 174 ASN A C 1
ATOM 1415 O O . ASN A 1 174 ? -10.531 9.992 -5.859 1 97.19 174 ASN A O 1
ATOM 1419 N N . LEU A 1 175 ? -8.875 8.719 -6.441 1 97.44 175 LEU A N 1
ATOM 1420 C CA . LEU A 1 175 ? -7.875 9.586 -5.84 1 97.44 175 LEU A CA 1
ATOM 1421 C C . LEU A 1 175 ? -7.926 10.984 -6.457 1 97.44 175 LEU A C 1
ATOM 1423 O O . LEU A 1 175 ? -7.746 11.984 -5.758 1 97.44 175 LEU A O 1
ATOM 1427 N N . SER A 1 176 ? -8.094 11.055 -7.77 1 96.69 176 SER A N 1
ATOM 1428 C CA . SER A 1 176 ? -8.133 12.352 -8.422 1 96.69 176 SER A CA 1
ATOM 1429 C C . SER A 1 176 ? -9.219 13.242 -7.82 1 96.69 176 SER A C 1
ATOM 1431 O O . SER A 1 176 ? -8.977 14.414 -7.539 1 96.69 176 SER A O 1
ATOM 1433 N N . LYS A 1 177 ? -10.359 12.68 -7.625 1 96.44 177 LYS A N 1
ATOM 1434 C CA . LYS A 1 177 ? -11.453 13.43 -7.023 1 96.44 177 LYS A CA 1
ATOM 1435 C C . LYS A 1 177 ? -11.133 13.812 -5.582 1 96.44 177 LYS A C 1
ATOM 1437 O O . LYS A 1 177 ? -11.492 14.898 -5.125 1 96.44 177 LYS A O 1
ATOM 1442 N N . LEU A 1 178 ? -10.492 12.93 -4.887 1 96.81 178 LEU A N 1
ATOM 1443 C CA . LEU A 1 178 ? -10.086 13.211 -3.514 1 96.81 178 LEU A CA 1
ATOM 1444 C C . LEU A 1 178 ? -9.109 14.383 -3.465 1 96.81 178 LEU A C 1
ATOM 1446 O O . LEU A 1 178 ? -9.266 15.289 -2.643 1 96.81 178 LEU A O 1
ATOM 1450 N N . LYS A 1 179 ? -8.141 14.398 -4.316 1 97.12 179 LYS A N 1
ATOM 1451 C CA . LYS A 1 179 ? -7.156 15.477 -4.344 1 97.12 179 LYS A CA 1
ATOM 1452 C C . LYS A 1 179 ? -7.793 16.797 -4.777 1 97.12 179 LYS A C 1
ATOM 1454 O O . LYS 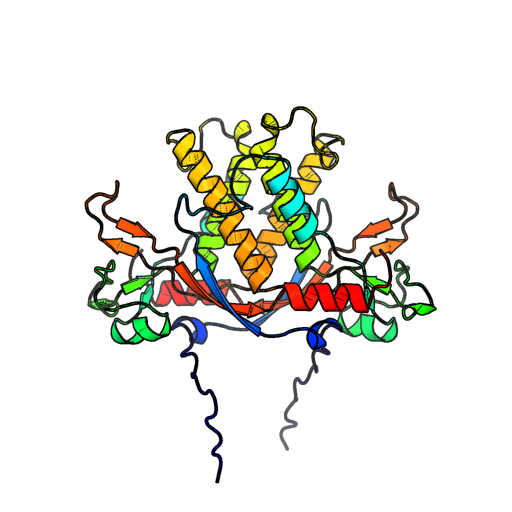A 1 179 ? -7.445 17.859 -4.258 1 97.12 179 LYS A O 1
ATOM 1459 N N . ASP A 1 180 ? -8.711 16.703 -5.727 1 96.75 180 ASP A N 1
ATOM 1460 C CA . ASP A 1 180 ? -9.469 17.906 -6.082 1 96.75 180 ASP A CA 1
ATOM 1461 C C . ASP A 1 180 ? -10.18 18.484 -4.863 1 96.75 180 ASP A C 1
ATOM 1463 O O . ASP A 1 180 ? -10.156 19.688 -4.641 1 96.75 180 ASP A O 1
ATOM 1467 N N . TRP A 1 181 ? -10.82 17.625 -4.164 1 96.81 181 TRP A N 1
ATOM 1468 C CA . TRP A 1 181 ? -11.508 18.062 -2.945 1 96.81 181 TRP A CA 1
ATOM 1469 C C . TRP A 1 181 ? -10.523 18.703 -1.969 1 96.81 181 TRP A C 1
ATOM 1471 O O . TRP A 1 181 ? -10.844 19.703 -1.328 1 96.81 181 TRP A O 1
ATOM 1481 N N . MET A 1 182 ? -9.328 18.125 -1.806 1 96.44 182 MET A N 1
ATOM 1482 C CA . MET A 1 182 ? -8.328 18.688 -0.907 1 96.44 182 MET A CA 1
ATOM 1483 C C . MET A 1 182 ? -7.938 20.094 -1.339 1 96.44 182 MET A C 1
ATOM 1485 O O . MET A 1 182 ? -7.812 20.984 -0.504 1 96.44 182 MET A O 1
ATOM 1489 N N . TRP A 1 183 ? -7.746 20.25 -2.604 1 96.88 183 TRP A N 1
ATOM 1490 C CA . TRP A 1 183 ? -7.375 21.578 -3.113 1 96.88 183 TRP A CA 1
ATOM 1491 C C . TRP A 1 183 ? -8.508 22.578 -2.91 1 96.88 183 TRP A C 1
ATOM 1493 O O . TRP A 1 183 ? -8.266 23.734 -2.553 1 96.88 183 TRP A O 1
ATOM 1503 N N . ASP A 1 184 ? -9.719 22.188 -3.105 1 95.31 184 ASP A N 1
ATOM 1504 C CA . ASP A 1 184 ? -10.883 23.047 -2.922 1 95.31 184 ASP A CA 1
ATOM 1505 C C . ASP A 1 184 ? -11.062 23.422 -1.453 1 95.31 184 ASP A C 1
ATOM 1507 O O . ASP A 1 184 ? -11.688 24.438 -1.139 1 95.31 184 ASP A O 1
ATOM 1511 N N . ASN A 1 185 ? -10.477 22.609 -0.551 1 94.56 185 ASN A N 1
ATOM 1512 C CA . ASN A 1 185 ? -10.625 22.828 0.884 1 94.56 185 ASN A CA 1
ATOM 1513 C C . ASN A 1 185 ? -9.281 23.062 1.562 1 94.56 185 ASN A C 1
ATOM 1515 O O . ASN A 1 185 ? -9.094 22.688 2.725 1 94.56 185 ASN A O 1
ATOM 1519 N N . MET A 1 186 ? -8.406 23.625 0.879 1 96.38 186 MET A N 1
ATOM 1520 C CA . MET A 1 186 ? -7.02 23.766 1.321 1 96.38 186 MET A CA 1
ATOM 1521 C C . MET A 1 186 ? -6.938 24.656 2.564 1 96.38 186 MET A C 1
ATOM 1523 O O . MET A 1 186 ? -7.527 25.734 2.605 1 96.38 186 MET A O 1
ATOM 1527 N N . ALA A 1 187 ? -6.246 24.156 3.529 1 96.06 187 ALA A N 1
ATOM 1528 C CA . ALA A 1 187 ? -5.914 24.953 4.711 1 96.0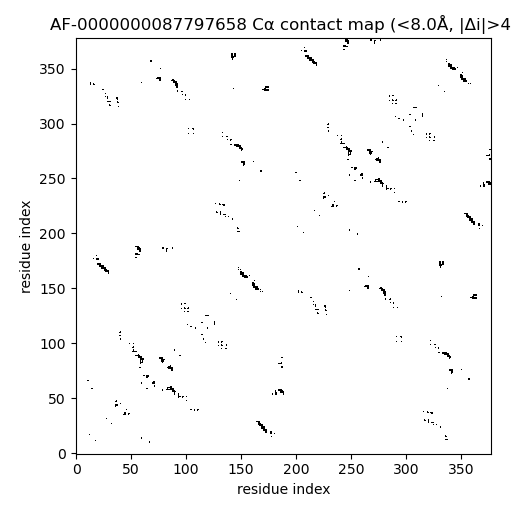6 187 ALA A CA 1
ATOM 1529 C C . ALA A 1 187 ? -4.512 25.547 4.594 1 96.06 187 ALA A C 1
ATOM 1531 O O . ALA A 1 187 ? -4.312 26.734 4.836 1 96.06 187 ALA A O 1
ATOM 1532 N N . LEU A 1 188 ? -3.594 24.656 4.246 1 95.12 188 LEU A N 1
ATOM 1533 C CA . LEU A 1 188 ? -2.215 25.078 4.004 1 95.12 188 LEU A CA 1
ATOM 1534 C C . LEU A 1 188 ? -1.709 24.516 2.678 1 95.12 188 LEU A C 1
ATOM 1536 O O . LEU A 1 188 ? -2.045 23.391 2.303 1 95.12 188 LEU A O 1
ATOM 1540 N N . PRO A 1 189 ? -0.842 25.297 2.109 1 91 189 PRO A N 1
ATOM 1541 C CA . PRO A 1 189 ? -0.354 24.812 0.819 1 91 189 PRO A CA 1
ATOM 1542 C C . PRO A 1 189 ? 0.704 23.719 0.966 1 91 189 PRO A C 1
ATOM 1544 O O . PRO A 1 189 ? 1.374 23.641 1.998 1 91 189 PRO A O 1
ATOM 1547 N N . MET B 1 1 ? -43.188 4.633 -15.242 1 24.45 1 MET B N 1
ATOM 1548 C CA . MET B 1 1 ? -42.812 3.359 -14.633 1 24.45 1 MET B CA 1
ATOM 1549 C C . MET B 1 1 ? -41.312 3.148 -14.68 1 24.45 1 MET B C 1
ATOM 1551 O O . MET B 1 1 ? -40.75 2.721 -15.703 1 24.45 1 MET B O 1
ATOM 1555 N N . SER B 1 2 ? -40.5 4.027 -14.148 1 25.8 2 SER B N 1
ATOM 1556 C CA . SER B 1 2 ? -39.062 4.316 -14.266 1 25.8 2 SER B CA 1
ATOM 1557 C C . SER B 1 2 ? -38.219 3.207 -13.648 1 25.8 2 SER B C 1
ATOM 1559 O O . SER B 1 2 ? -38.438 2.83 -12.492 1 25.8 2 SER B O 1
ATOM 1561 N N . GLU B 1 3 ? -37.938 2.068 -14.508 1 25.34 3 GLU B N 1
ATOM 1562 C CA . GLU B 1 3 ? -37.188 0.874 -14.125 1 25.34 3 GLU B CA 1
ATOM 1563 C C . GLU B 1 3 ? -35.906 1.239 -13.391 1 25.34 3 GLU B C 1
ATOM 1565 O O . GLU B 1 3 ? -35.062 1.992 -13.914 1 25.34 3 GLU B O 1
ATOM 1570 N N . LYS B 1 4 ? -35.969 1.386 -12.109 1 29.61 4 LYS B N 1
ATOM 1571 C CA . LYS B 1 4 ? -34.844 1.52 -11.164 1 29.61 4 LYS B CA 1
ATOM 1572 C C . LYS B 1 4 ? -33.688 0.602 -11.539 1 29.61 4 LYS B C 1
ATOM 1574 O O . LYS B 1 4 ? -33.781 -0.618 -11.391 1 29.61 4 LYS B O 1
ATOM 1579 N N . LYS B 1 5 ? -33 0.892 -12.688 1 28.97 5 LYS B N 1
ATOM 1580 C CA . LYS B 1 5 ? -31.797 0.183 -13.109 1 28.97 5 LYS B CA 1
ATOM 1581 C C . LYS B 1 5 ? -30.938 -0.188 -11.914 1 28.97 5 LYS B C 1
ATOM 1583 O O . LYS B 1 5 ? -30.281 0.674 -11.32 1 28.97 5 LYS B O 1
ATOM 1588 N N . ARG B 1 6 ? -31.438 -0.972 -10.938 1 30.38 6 ARG B N 1
ATOM 1589 C CA . ARG B 1 6 ? -30.656 -1.571 -9.867 1 30.38 6 ARG B CA 1
ATOM 1590 C C . ARG B 1 6 ? -29.297 -2.025 -10.367 1 30.38 6 ARG B C 1
ATOM 1592 O O . ARG B 1 6 ? -29.203 -2.887 -11.242 1 30.38 6 ARG B O 1
ATOM 1599 N N . ASP B 1 7 ? -28.438 -1.182 -10.672 1 33 7 ASP B N 1
ATOM 1600 C CA . ASP B 1 7 ? -27 -1.372 -10.93 1 33 7 ASP B CA 1
ATOM 1601 C C . ASP B 1 7 ? -26.422 -2.447 -10.016 1 33 7 ASP B C 1
ATOM 1603 O O . ASP B 1 7 ? -25.766 -2.135 -9.023 1 33 7 ASP B O 1
ATOM 1607 N N . ALA B 1 8 ? -27.25 -3.355 -9.547 1 33.16 8 ALA B N 1
ATOM 1608 C CA . ALA B 1 8 ? -26.875 -4.465 -8.68 1 33.16 8 ALA B CA 1
ATOM 1609 C C . ALA B 1 8 ? -25.703 -5.254 -9.273 1 33.16 8 ALA B C 1
ATOM 1611 O O . ALA B 1 8 ? -25.922 -6.238 -9.992 1 33.16 8 ALA B O 1
ATOM 1612 N N . ILE B 1 9 ? -24.938 -4.859 -10.125 1 34.12 9 ILE B N 1
ATOM 1613 C CA . ILE B 1 9 ? -23.844 -5.812 -10.219 1 34.12 9 ILE B CA 1
ATOM 1614 C C . ILE B 1 9 ? -23.5 -6.336 -8.828 1 34.12 9 ILE B C 1
ATOM 1616 O O . ILE B 1 9 ? -23 -5.586 -7.977 1 34.12 9 ILE B O 1
ATOM 1620 N N . GLU B 1 10 ? -24.328 -7.098 -8.273 1 35.28 10 GLU B N 1
ATOM 1621 C CA . GLU B 1 10 ? -23.906 -7.91 -7.133 1 35.28 10 GLU B CA 1
ATOM 1622 C C . GLU B 1 10 ? -22.422 -8.266 -7.227 1 35.28 10 GLU B C 1
ATOM 1624 O O . GLU B 1 10 ? -22.016 -9.07 -8.07 1 35.28 10 GLU B O 1
ATOM 1629 N N . PHE B 1 11 ? -21.578 -7.344 -7.254 1 38.88 11 PHE B N 1
ATOM 1630 C CA . PHE B 1 11 ? -20.156 -7.625 -7.129 1 38.88 11 PHE B CA 1
ATOM 1631 C C . PHE B 1 11 ? -19.922 -8.867 -6.277 1 38.88 11 PHE B C 1
ATOM 1633 O O . PHE B 1 11 ? -20.359 -8.922 -5.125 1 38.88 11 PHE B O 1
ATOM 1640 N N . PHE B 1 12 ? -20.312 -10.016 -6.758 1 41.38 12 PHE B N 1
ATOM 1641 C CA . PHE B 1 12 ? -19.938 -11.266 -6.102 1 41.38 12 PHE B CA 1
ATOM 1642 C C . PHE B 1 12 ? -18.578 -11.148 -5.426 1 41.38 12 PHE B C 1
ATOM 1644 O O . PHE B 1 12 ? -17.578 -10.859 -6.082 1 41.38 12 PHE B O 1
ATOM 1651 N N . PRO B 1 13 ? -18.531 -11.055 -4.18 1 52.59 13 PRO B N 1
ATOM 1652 C CA . PRO B 1 13 ? -17.344 -10.938 -3.336 1 52.59 13 PRO B CA 1
ATOM 1653 C C . PRO B 1 13 ? -16.312 -12.031 -3.605 1 52.59 13 PRO B C 1
ATOM 1655 O O . PRO B 1 13 ? -16.672 -13.156 -3.949 1 52.59 13 PRO B O 1
ATOM 1658 N N . PRO B 1 14 ? -15.094 -11.656 -3.922 1 62.09 14 PRO B N 1
ATOM 1659 C CA . PRO B 1 14 ? -14.055 -12.688 -3.904 1 62.09 14 PRO B CA 1
ATOM 1660 C C . PRO B 1 14 ? -14.266 -13.727 -2.805 1 62.09 14 PRO B C 1
ATOM 1662 O O . PRO B 1 14 ? -14.812 -13.406 -1.745 1 62.09 14 PRO B O 1
ATOM 1665 N N . PRO B 1 15 ? -14.219 -15.062 -3.25 1 67.44 15 PRO B N 1
ATOM 1666 C CA . PRO B 1 15 ? -14.383 -16.141 -2.27 1 67.44 15 PRO B CA 1
ATOM 1667 C C . PRO B 1 15 ? -13.781 -15.797 -0.909 1 67.44 15 PRO B C 1
ATOM 1669 O O . PRO B 1 15 ? -14.32 -16.188 0.127 1 67.44 15 PRO B O 1
ATOM 1672 N N . ALA B 1 16 ? -12.844 -14.898 -0.994 1 80.94 16 ALA B N 1
ATOM 1673 C CA . ALA B 1 16 ? -12.133 -14.633 0.254 1 80.94 16 ALA B CA 1
ATOM 1674 C C . ALA B 1 16 ? -12.844 -13.562 1.074 1 80.94 16 ALA B C 1
ATOM 1676 O O . ALA B 1 16 ? -12.516 -13.344 2.242 1 80.94 16 ALA B O 1
ATOM 1677 N N . LEU B 1 17 ? -13.891 -12.953 0.523 1 85.12 17 LEU B N 1
ATOM 1678 C CA . LEU B 1 17 ? -14.609 -11.906 1.234 1 85.12 17 LEU B CA 1
ATOM 1679 C C . LEU B 1 17 ? -15.281 -12.453 2.486 1 85.12 17 LEU B C 1
ATOM 1681 O O . LEU B 1 17 ? -15.477 -11.727 3.463 1 85.12 17 LEU B O 1
ATOM 1685 N N . VAL B 1 18 ? -15.555 -13.82 2.428 1 83.5 18 VAL B N 1
ATOM 1686 C CA . VAL B 1 18 ? -16.219 -14.461 3.557 1 83.5 18 VAL B CA 1
ATOM 1687 C C . VAL B 1 18 ? -15.273 -14.492 4.758 1 83.5 18 VAL B C 1
ATOM 1689 O O . VAL B 1 18 ? -15.719 -14.617 5.902 1 83.5 18 VAL B O 1
ATOM 1692 N N . ALA B 1 19 ? -14.039 -14.422 4.461 1 88.44 19 ALA B N 1
ATOM 1693 C CA . ALA B 1 19 ? -13.031 -14.523 5.512 1 88.44 19 ALA B CA 1
ATOM 1694 C C . ALA B 1 19 ? -12.711 -13.156 6.105 1 88.44 19 ALA B C 1
ATOM 1696 O O . ALA B 1 19 ? -11.969 -13.055 7.09 1 88.44 19 ALA B O 1
ATOM 1697 N N . VAL B 1 20 ? -13.258 -12.117 5.582 1 93 20 VAL B N 1
ATOM 1698 C CA . VAL B 1 20 ? -12.859 -10.773 5.984 1 93 20 VAL B CA 1
ATOM 1699 C C . VAL B 1 20 ? -13.539 -10.398 7.305 1 93 20 VAL B C 1
ATOM 1701 O O . VAL B 1 20 ? -14.766 -10.461 7.418 1 93 20 VAL B O 1
ATOM 1704 N N . GLU B 1 21 ? -12.758 -10.211 8.297 1 95.44 21 GLU B N 1
ATOM 1705 C CA . GLU B 1 21 ? -13.148 -9.617 9.578 1 95.44 21 GLU B CA 1
ATOM 1706 C C . GLU B 1 21 ? -12.398 -8.312 9.828 1 95.44 21 GLU B C 1
ATOM 1708 O O . GLU B 1 21 ? -11.258 -8.148 9.375 1 95.44 21 GLU B O 1
ATOM 1713 N N . TYR B 1 22 ? -13.109 -7.469 10.516 1 95.25 22 TYR B N 1
ATOM 1714 C CA . TYR B 1 22 ? -12.508 -6.164 10.758 1 95.25 22 TYR B CA 1
ATOM 1715 C C . TYR B 1 22 ? -12.062 -6.031 12.211 1 95.25 22 TYR B C 1
ATOM 1717 O O . TYR B 1 22 ? -12.609 -6.688 13.102 1 95.25 22 TYR B O 1
ATOM 1725 N N . GLU B 1 23 ? -11.023 -5.25 12.398 1 95.25 23 GLU B N 1
ATOM 1726 C CA . GLU B 1 23 ? -10.5 -4.902 13.719 1 95.25 23 GLU B CA 1
ATOM 1727 C C . GLU B 1 23 ? -10.016 -3.453 13.758 1 95.25 23 GLU B C 1
ATOM 1729 O O . GLU B 1 23 ? -9.703 -2.873 12.711 1 95.25 23 GLU B O 1
ATOM 1734 N N . ILE B 1 24 ? -10.039 -2.916 14.961 1 92.38 24 ILE B N 1
ATOM 1735 C CA . ILE B 1 24 ? -9.383 -1.626 15.156 1 92.38 24 ILE B CA 1
ATOM 1736 C C . ILE B 1 24 ? -7.891 -1.835 15.375 1 92.38 24 ILE B C 1
ATOM 1738 O O . ILE B 1 24 ? -7.484 -2.664 16.188 1 92.38 24 ILE B O 1
ATOM 1742 N N . TYR B 1 25 ? -7.16 -1.196 14.57 1 91.25 25 TYR B N 1
ATOM 1743 C CA . TYR B 1 25 ? -5.707 -1.325 14.625 1 91.25 25 TYR B CA 1
ATOM 1744 C C . TYR B 1 25 ? -5.043 0.039 14.766 1 91.25 25 TYR B C 1
ATOM 1746 O O . TYR B 1 25 ? -5.457 1.006 14.117 1 91.25 25 TYR B O 1
ATOM 1754 N N . HIS B 1 26 ? -4.062 0.115 15.594 1 88.75 26 HIS B N 1
ATOM 1755 C CA . HIS B 1 26 ? -3.311 1.348 15.797 1 88.75 26 HIS B CA 1
ATOM 1756 C C . HIS B 1 26 ? -1.969 1.297 15.07 1 88.75 26 HIS B C 1
ATOM 1758 O O . HIS B 1 26 ? -1.111 0.475 15.406 1 88.75 26 HIS B O 1
ATOM 1764 N N . PHE B 1 27 ? -1.904 2.152 14.078 1 89.69 27 PHE B N 1
ATOM 1765 C CA . PHE B 1 27 ? -0.612 2.318 13.422 1 89.69 27 PHE B CA 1
ATOM 1766 C C . PHE B 1 27 ? 0.365 3.053 14.336 1 89.69 27 PHE B C 1
ATOM 1768 O O . PHE B 1 27 ? 0.107 4.184 14.742 1 89.69 27 PHE B O 1
ATOM 1775 N N . LEU B 1 28 ? 1.442 2.422 14.734 1 90.25 28 LEU B N 1
ATOM 1776 C CA . LEU B 1 28 ? 2.545 3.059 15.453 1 90.25 28 LEU B CA 1
ATOM 1777 C C . LEU B 1 28 ? 3.773 3.176 14.555 1 90.25 28 LEU B C 1
ATOM 1779 O O . LEU B 1 28 ? 4.523 2.209 14.398 1 90.25 28 LEU B O 1
ATOM 1783 N N . ASN B 1 29 ? 3.896 4.371 14.008 1 92.69 29 ASN B N 1
ATOM 1784 C CA . ASN B 1 29 ? 4.91 4.477 12.961 1 92.69 29 ASN B CA 1
ATOM 1785 C C . ASN B 1 29 ? 5.738 5.746 13.109 1 92.69 29 ASN B C 1
ATOM 1787 O O . ASN B 1 29 ? 6.117 6.367 12.117 1 92.69 29 ASN B O 1
ATOM 1791 N N . ASN B 1 30 ? 5.969 6.137 14.352 1 90.44 30 ASN B N 1
ATOM 1792 C CA . ASN B 1 30 ? 6.918 7.227 14.555 1 90.44 30 ASN B CA 1
ATOM 1793 C C . ASN B 1 30 ? 8.32 6.844 14.078 1 90.44 30 ASN B C 1
ATOM 1795 O O . ASN B 1 30 ? 8.648 5.66 13.984 1 90.44 30 ASN B O 1
ATOM 1799 N N . PHE B 1 31 ? 9.016 7.852 13.781 1 88.44 31 PHE B N 1
ATOM 1800 C CA . PHE B 1 31 ? 10.406 7.594 13.438 1 88.44 31 PHE B CA 1
ATOM 1801 C C . PHE B 1 31 ? 11.102 6.805 14.539 1 88.44 31 PHE B C 1
ATOM 1803 O O . PHE B 1 31 ? 10.898 7.07 15.727 1 88.44 31 PHE B O 1
ATOM 1810 N N . SER B 1 32 ? 11.766 5.816 14.203 1 87.38 32 SER B N 1
ATOM 1811 C CA . SER B 1 32 ? 12.586 4.988 15.07 1 87.38 32 SER B CA 1
ATOM 1812 C C . SER B 1 32 ? 11.727 4.145 16 1 87.38 32 SER B C 1
ATOM 1814 O O . SER B 1 32 ? 12.227 3.602 17 1 87.38 32 SER B O 1
ATOM 1816 N N . GLN B 1 33 ? 10.43 4.152 15.758 1 91.19 33 GLN B N 1
ATOM 1817 C CA . GLN B 1 33 ? 9.578 3.234 16.5 1 91.19 33 GLN B CA 1
ATOM 1818 C C . GLN B 1 33 ? 10.016 1.787 16.297 1 91.19 33 GLN B C 1
ATOM 1820 O O . GLN B 1 33 ? 10.148 1.335 15.156 1 91.19 33 GLN B O 1
ATOM 1825 N N . PRO B 1 34 ? 10.219 1.026 17.359 1 92.69 34 PRO B N 1
ATOM 1826 C CA . PRO B 1 34 ? 10.68 -0.352 17.188 1 92.69 34 PRO B CA 1
ATOM 1827 C C . PRO B 1 34 ? 9.641 -1.251 16.531 1 92.69 34 PRO B C 1
ATOM 1829 O O . PRO B 1 34 ? 8.445 -1.079 16.75 1 92.69 34 PRO B O 1
ATOM 1832 N N . SER B 1 35 ? 10.102 -2.184 15.719 1 95.62 35 SER B N 1
ATOM 1833 C CA . SER B 1 35 ? 9.32 -3.211 15.039 1 95.62 35 SER B CA 1
ATOM 1834 C C . SER B 1 35 ? 10.203 -4.359 14.57 1 95.62 35 SER B C 1
ATOM 1836 O O . SER B 1 35 ? 11.336 -4.141 14.141 1 95.62 35 SER B O 1
ATOM 1838 N N . ILE B 1 36 ? 9.742 -5.555 14.664 1 97.5 36 ILE B N 1
ATOM 1839 C CA . ILE B 1 36 ? 10.492 -6.707 14.172 1 97.5 36 ILE B CA 1
ATOM 1840 C C . ILE B 1 36 ? 10.688 -6.59 12.664 1 97.5 36 ILE B C 1
ATOM 1842 O O . ILE B 1 36 ? 11.555 -7.254 12.094 1 97.5 36 ILE B O 1
ATOM 1846 N N . TYR B 1 37 ? 10 -5.695 12.016 1 97.88 37 TYR B N 1
ATOM 1847 C CA . TYR B 1 37 ? 10.023 -5.582 10.562 1 97.88 37 TYR B CA 1
ATOM 1848 C C . TYR B 1 37 ? 10.914 -4.43 10.117 1 97.88 37 TYR B C 1
ATOM 1850 O O . TYR B 1 37 ? 11.109 -4.215 8.922 1 97.88 37 TYR B O 1
ATOM 1858 N N . ARG B 1 38 ? 11.5 -3.695 11.078 1 96.25 38 ARG B N 1
ATOM 1859 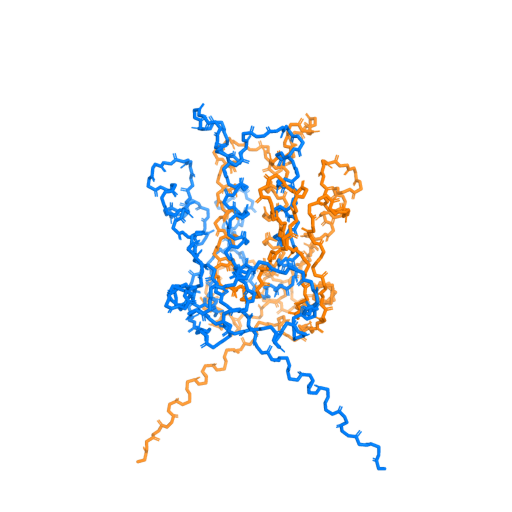C CA . ARG B 1 38 ? 12.273 -2.494 10.781 1 96.25 38 ARG B CA 1
ATOM 1860 C C . ARG B 1 38 ? 13.766 -2.744 10.961 1 96.25 38 ARG B C 1
ATOM 1862 O O . ARG B 1 38 ? 14.18 -3.393 11.922 1 96.25 38 ARG B O 1
ATOM 1869 N N . GLY B 1 39 ? 14.5 -2.264 9.961 1 96 39 GLY B N 1
ATOM 1870 C CA . GLY B 1 39 ? 15.938 -2.273 10.133 1 96 39 GLY B CA 1
ATOM 1871 C C . GLY B 1 39 ? 16.656 -3.193 9.164 1 96 39 GLY B C 1
ATOM 1872 O O . GLY B 1 39 ? 16.016 -3.799 8.297 1 96 39 GLY B O 1
ATOM 1873 N N . PRO B 1 40 ? 17.938 -3.248 9.281 1 95.94 40 PRO B N 1
ATOM 1874 C CA . PRO B 1 40 ? 18.734 -4.129 8.414 1 95.94 40 PRO B CA 1
ATOM 1875 C C . PRO B 1 40 ? 18.359 -5.602 8.578 1 95.94 40 PRO B C 1
ATOM 1877 O O . PRO B 1 40 ? 17.781 -5.984 9.594 1 95.94 40 PRO B O 1
ATOM 1880 N N . PRO B 1 41 ? 18.797 -6.383 7.586 1 96.06 41 PRO B N 1
ATOM 1881 C CA . PRO B 1 41 ? 18.469 -7.805 7.664 1 96.06 41 PRO B CA 1
ATOM 1882 C C . PRO B 1 41 ? 19.109 -8.5 8.859 1 96.06 41 PRO B C 1
ATOM 1884 O O . PRO B 1 41 ? 20.266 -8.25 9.18 1 96.06 41 PRO B O 1
ATOM 1887 N N . THR B 1 42 ? 18.438 -9.188 9.586 1 96.5 42 THR B N 1
ATOM 1888 C CA . THR B 1 42 ? 18.812 -10.188 10.578 1 96.5 42 THR B CA 1
ATOM 1889 C C . THR B 1 42 ? 18.047 -11.484 10.367 1 96.5 42 THR B C 1
ATOM 1891 O O . THR B 1 42 ? 17 -11.492 9.719 1 96.5 42 THR B O 1
ATOM 1894 N N . PRO B 1 43 ? 18.516 -12.594 10.875 1 96.44 43 PRO B N 1
ATOM 1895 C CA . PRO B 1 43 ? 17.766 -13.836 10.719 1 96.44 43 PRO B CA 1
ATOM 1896 C C . PRO B 1 43 ? 16.328 -13.727 11.234 1 96.44 43 PRO B C 1
ATOM 1898 O O . PRO B 1 43 ? 15.406 -14.234 10.594 1 96.44 43 PRO B O 1
ATOM 1901 N N . GLU B 1 44 ? 16.156 -13.07 12.328 1 97.94 44 GLU B N 1
ATOM 1902 C CA . GLU B 1 44 ? 14.844 -12.914 12.93 1 97.94 44 GLU B CA 1
ATOM 1903 C C . GLU B 1 44 ? 13.938 -12.055 12.047 1 97.94 44 GLU B C 1
ATOM 1905 O O . GLU B 1 44 ? 12.773 -12.391 11.828 1 97.94 44 GLU B O 1
ATOM 1910 N N . ARG B 1 45 ? 14.414 -11 11.539 1 97.81 45 ARG B N 1
ATOM 1911 C CA . ARG B 1 45 ? 13.648 -10.086 10.688 1 97.81 45 ARG B CA 1
ATOM 1912 C C . ARG B 1 45 ? 13.305 -10.742 9.359 1 97.81 45 ARG B C 1
ATOM 1914 O O . ARG B 1 45 ? 12.18 -10.602 8.867 1 97.81 45 ARG B O 1
ATOM 1921 N N . GLU B 1 46 ? 14.266 -11.461 8.789 1 96.69 46 GLU B N 1
ATOM 1922 C CA . GLU B 1 46 ? 14.008 -12.18 7.547 1 96.69 46 GLU B CA 1
ATOM 1923 C C . GLU B 1 46 ? 12.914 -13.227 7.727 1 96.69 46 GLU B C 1
ATOM 1925 O O . GLU B 1 46 ? 12.055 -13.398 6.859 1 96.69 46 GLU B O 1
ATOM 1930 N N . ALA B 1 47 ? 12.969 -13.891 8.836 1 98 47 ALA B N 1
ATOM 1931 C CA . ALA B 1 47 ? 11.945 -14.891 9.125 1 98 47 ALA B CA 1
ATOM 1932 C C . ALA B 1 47 ? 10.57 -14.242 9.273 1 98 47 ALA B C 1
ATOM 1934 O O . ALA B 1 47 ? 9.562 -14.805 8.82 1 98 47 ALA B O 1
ATOM 1935 N N . ALA B 1 48 ? 10.5 -13.094 9.914 1 98.38 48 ALA B N 1
ATOM 1936 C CA . ALA B 1 48 ? 9.234 -12.375 10.094 1 98.38 48 ALA B CA 1
ATOM 1937 C C . ALA B 1 48 ? 8.641 -11.969 8.75 1 98.38 48 ALA B C 1
ATOM 1939 O O . ALA B 1 48 ? 7.445 -12.148 8.516 1 98.38 48 ALA B O 1
ATOM 1940 N N . TRP B 1 49 ? 9.453 -11.43 7.875 1 98 49 TRP B N 1
ATOM 1941 C CA . TRP B 1 49 ? 8.992 -11.031 6.547 1 98 49 TRP B CA 1
ATOM 1942 C C . TRP B 1 49 ? 8.586 -12.25 5.723 1 98 49 TRP B C 1
ATOM 1944 O O . TRP B 1 49 ? 7.617 -12.188 4.961 1 98 49 TRP B O 1
ATOM 1954 N N . GLU B 1 50 ? 9.312 -13.359 5.844 1 96.94 50 GLU B N 1
ATOM 1955 C CA . GLU B 1 50 ? 8.945 -14.586 5.145 1 96.94 50 GLU B CA 1
ATOM 1956 C C . GLU B 1 50 ? 7.574 -15.086 5.582 1 96.94 50 GLU B C 1
ATOM 1958 O O . GLU B 1 50 ? 6.75 -15.469 4.75 1 96.94 50 GLU B O 1
ATOM 1963 N N . GLU B 1 51 ? 7.383 -15.086 6.828 1 97.5 51 GLU B N 1
ATOM 1964 C CA . GLU B 1 51 ? 6.086 -15.508 7.348 1 97.5 51 GLU B CA 1
ATOM 1965 C C . GLU B 1 51 ? 4.969 -14.594 6.855 1 97.5 51 GLU B C 1
ATOM 1967 O O . GLU B 1 51 ? 3.889 -15.062 6.492 1 97.5 51 GLU B O 1
ATOM 1972 N N . LEU B 1 52 ? 5.203 -13.375 6.844 1 97.75 52 LEU B N 1
ATOM 1973 C CA . LEU B 1 52 ? 4.227 -12.367 6.445 1 97.75 52 LEU B CA 1
ATOM 1974 C C . LEU B 1 52 ? 3.814 -12.555 4.988 1 97.75 52 LEU B C 1
ATOM 1976 O O . LEU B 1 52 ? 2.643 -12.383 4.645 1 97.75 52 LEU B O 1
ATOM 1980 N N . THR B 1 53 ? 4.715 -12.992 4.109 1 97 53 THR B N 1
ATOM 1981 C CA . THR B 1 53 ? 4.477 -13.031 2.672 1 97 53 THR B CA 1
ATOM 1982 C C . THR B 1 53 ? 4.137 -14.453 2.225 1 97 53 THR B C 1
ATOM 1984 O O . THR B 1 53 ? 3.895 -14.695 1.04 1 97 53 THR B O 1
ATOM 1987 N N . HIS B 1 54 ? 4.156 -15.375 3.152 1 96.81 54 HIS B N 1
ATOM 1988 C CA . HIS B 1 54 ? 3.898 -16.766 2.82 1 96.81 54 HIS B CA 1
ATOM 1989 C C . HIS B 1 54 ? 2.422 -17.109 2.994 1 96.81 54 HIS B C 1
ATOM 1991 O O . HIS B 1 54 ? 1.845 -16.875 4.059 1 96.81 54 HIS B O 1
ATOM 1997 N N . ALA B 1 55 ? 1.826 -17.625 1.999 1 97.06 55 ALA B N 1
ATOM 1998 C CA . ALA B 1 55 ? 0.448 -18.109 2.014 1 97.06 55 ALA B CA 1
ATOM 1999 C C . ALA B 1 55 ? 0.211 -19.125 0.899 1 97.06 55 ALA B C 1
ATOM 2001 O O . ALA B 1 55 ? 0.912 -19.125 -0.116 1 97.06 55 ALA B O 1
ATOM 2002 N N . PRO B 1 56 ? -0.695 -20.062 1.117 1 97 56 PRO B N 1
ATOM 2003 C CA . PRO B 1 56 ? -1.023 -21 0.047 1 97 56 PRO B CA 1
ATOM 2004 C C . PRO B 1 56 ? -1.968 -20.406 -0.995 1 97 56 PRO B C 1
ATOM 2006 O O . PRO B 1 56 ? -2.586 -19.359 -0.752 1 97 56 PRO B O 1
ATOM 2009 N N . ALA B 1 57 ? -1.982 -21.078 -2.123 1 97 57 ALA B N 1
ATOM 2010 C CA . ALA B 1 57 ? -3.018 -20.734 -3.096 1 97 57 ALA B CA 1
ATOM 2011 C C . ALA B 1 57 ? -4.371 -21.312 -2.684 1 97 57 ALA B C 1
ATOM 2013 O O . ALA B 1 57 ? -4.434 -22.359 -2.02 1 97 57 ALA B O 1
ATOM 2014 N N . VAL B 1 58 ? -5.414 -20.656 -3.062 1 96.62 58 VAL B N 1
ATOM 2015 C CA . VAL B 1 58 ? -6.777 -21.125 -2.822 1 96.62 58 VAL B CA 1
ATOM 2016 C C . VAL B 1 58 ? -7.484 -21.375 -4.156 1 96.62 58 VAL B C 1
ATOM 2018 O O . VAL B 1 58 ? -6.957 -21.016 -5.215 1 96.62 58 VAL B O 1
ATOM 2021 N N . ASN B 1 59 ? -8.617 -21.984 -4.035 1 95.94 59 ASN B N 1
ATOM 2022 C CA . ASN B 1 59 ? -9.367 -22.359 -5.23 1 95.94 59 ASN B CA 1
ATOM 2023 C C . ASN B 1 59 ? -10.375 -21.281 -5.621 1 95.94 59 ASN B C 1
ATOM 2025 O O . ASN B 1 59 ? -11.109 -20.781 -4.773 1 95.94 59 ASN B O 1
ATOM 2029 N N . VAL B 1 60 ? -10.391 -20.891 -6.867 1 95.12 60 VAL B N 1
ATOM 2030 C CA . VAL B 1 60 ? -11.461 -20.109 -7.477 1 95.12 60 VAL B CA 1
ATOM 2031 C C . VAL B 1 60 ? -12.219 -20.984 -8.477 1 95.12 60 VAL B C 1
ATOM 2033 O O . VAL B 1 60 ? -11.656 -21.406 -9.484 1 95.12 60 VAL B O 1
ATOM 2036 N N . PHE B 1 61 ? -13.43 -21.156 -8.227 1 94 61 PHE B N 1
ATOM 2037 C CA . PHE B 1 61 ? -14.211 -22 -9.125 1 94 61 PHE B CA 1
ATOM 2038 C C . PHE B 1 61 ? -14.305 -21.375 -10.508 1 94 61 PHE B C 1
ATOM 2040 O O . PHE B 1 61 ? -14.477 -20.156 -10.641 1 94 61 PHE B O 1
ATOM 2047 N N . MET B 1 62 ? -14.312 -22.297 -11.531 1 94.31 62 MET B N 1
ATOM 2048 C CA . MET B 1 62 ? -14.227 -21.828 -12.906 1 94.31 62 MET B CA 1
ATOM 2049 C C . MET B 1 62 ? -15.438 -20.969 -13.273 1 94.31 62 MET B C 1
ATOM 2051 O O . MET B 1 62 ? -15.32 -20.016 -14.031 1 94.31 62 MET B O 1
ATOM 2055 N N . ASP B 1 63 ? -16.547 -21.234 -12.719 1 92.69 63 ASP B N 1
ATOM 2056 C CA . ASP B 1 63 ? -17.781 -20.547 -13.07 1 92.69 63 ASP B CA 1
ATOM 2057 C C . ASP B 1 63 ? -17.828 -19.156 -12.414 1 92.69 63 ASP B C 1
ATOM 2059 O O . ASP B 1 63 ? -18.703 -18.344 -12.734 1 92.69 63 ASP B O 1
ATOM 2063 N N . LYS B 1 64 ? -16.906 -18.906 -11.516 1 91.12 64 LYS B N 1
ATOM 2064 C CA . LYS B 1 64 ? -16.859 -17.609 -10.844 1 91.12 64 LYS B CA 1
ATOM 2065 C C . LYS B 1 64 ? -15.852 -16.688 -11.508 1 91.12 64 LYS B C 1
ATOM 2067 O O . LYS B 1 64 ? -15.797 -15.492 -11.195 1 91.12 64 LYS B O 1
ATOM 2072 N N . LEU B 1 65 ? -15.07 -17.141 -12.422 1 93 65 LEU B N 1
ATOM 2073 C CA . LEU B 1 65 ? -14.016 -16.359 -13.07 1 93 65 LEU B CA 1
ATOM 2074 C C . LEU B 1 65 ? -14.594 -15.141 -13.773 1 93 65 LEU B C 1
ATOM 2076 O O . LEU B 1 65 ? -13.992 -14.062 -13.75 1 93 65 LEU B O 1
ATOM 2080 N N . PRO B 1 66 ? -15.812 -15.211 -14.344 1 90.25 66 PRO B N 1
ATOM 2081 C CA . PRO B 1 66 ? -16.375 -14.023 -14.992 1 90.25 66 PRO B CA 1
ATOM 2082 C C . PRO B 1 66 ? -16.609 -12.875 -14.016 1 90.25 66 PRO B C 1
ATOM 2084 O O . PRO B 1 66 ? -16.547 -11.703 -14.398 1 90.25 66 PRO B O 1
ATOM 2087 N N . LEU B 1 67 ? -16.781 -13.188 -12.734 1 85.44 67 LEU B N 1
ATOM 2088 C CA . LEU B 1 67 ? -16.969 -12.156 -11.711 1 85.44 67 LEU B CA 1
ATOM 2089 C C . LEU B 1 67 ? -15.68 -11.367 -11.508 1 85.44 67 LEU B C 1
ATOM 2091 O O . LEU B 1 67 ? -15.703 -10.25 -10.984 1 85.44 67 LEU B O 1
ATOM 2095 N N . LEU B 1 68 ? -14.602 -11.984 -11.906 1 88.62 68 LEU B N 1
ATOM 2096 C CA . LEU B 1 68 ? -13.297 -11.336 -11.812 1 88.62 68 LEU B CA 1
ATOM 2097 C C . LEU B 1 68 ? -12.883 -10.742 -13.156 1 88.62 68 LEU B C 1
ATOM 2099 O O . LEU B 1 68 ? -11.734 -10.336 -13.336 1 88.62 68 LEU B O 1
ATOM 2103 N N . ASN B 1 69 ? -13.82 -10.758 -14.094 1 89.38 69 ASN B N 1
ATOM 2104 C CA . ASN B 1 69 ? -13.531 -10.336 -15.461 1 89.38 69 ASN B CA 1
ATOM 2105 C C . ASN B 1 69 ? -12.461 -11.203 -16.109 1 89.38 69 ASN B C 1
ATOM 2107 O O . ASN B 1 69 ? -11.578 -10.695 -16.812 1 89.38 69 ASN B O 1
ATOM 2111 N N . LYS B 1 70 ? -12.57 -12.523 -15.766 1 92.81 70 LYS B N 1
ATOM 2112 C CA . LYS B 1 70 ? -11.664 -13.508 -16.344 1 92.81 70 LYS B CA 1
ATOM 2113 C C . LYS B 1 70 ? -12.422 -14.578 -17.125 1 92.81 70 LYS B C 1
ATOM 2115 O O . LYS B 1 70 ? -13.5 -15.008 -16.703 1 92.81 70 LYS B O 1
ATOM 2120 N N . SER B 1 71 ? -11.797 -14.969 -18.234 1 93.81 71 SER B N 1
ATOM 2121 C CA . SER B 1 71 ? -12.43 -15.984 -19.078 1 93.81 71 SER B CA 1
ATOM 2122 C C . SER B 1 71 ? -12.109 -17.391 -18.562 1 93.81 71 SER B C 1
ATOM 2124 O O . SER B 1 71 ? -10.977 -17.656 -18.156 1 93.81 71 SER B O 1
ATOM 2126 N N . ALA B 1 72 ? -13.102 -18.25 -18.703 1 93.31 72 ALA B N 1
ATOM 2127 C CA . ALA B 1 72 ? -12.898 -19.641 -18.344 1 93.31 72 ALA B CA 1
ATOM 2128 C C . ALA B 1 72 ? -12.156 -20.391 -19.453 1 93.31 72 ALA B C 1
ATOM 2130 O O . ALA B 1 72 ? -11.719 -21.531 -19.266 1 93.31 72 ALA B O 1
ATOM 2131 N N . GLU B 1 73 ? -11.922 -19.688 -20.5 1 95.31 73 GLU B N 1
ATOM 2132 C CA . GLU B 1 73 ? -11.32 -20.344 -21.672 1 95.31 73 GLU B CA 1
ATOM 2133 C C . GLU B 1 73 ? -9.797 -20.281 -21.609 1 95.31 73 GLU B C 1
ATOM 2135 O O . GLU B 1 73 ? -9.117 -20.984 -22.359 1 95.31 73 GLU B O 1
ATOM 2140 N N . VAL B 1 74 ? -9.289 -19.484 -20.75 1 95.56 74 VAL B N 1
ATOM 2141 C CA . VAL B 1 74 ? -7.84 -19.391 -20.578 1 95.56 74 VAL B CA 1
ATOM 2142 C C . VAL B 1 74 ? -7.328 -20.625 -19.844 1 95.56 74 VAL B C 1
ATOM 2144 O O . VAL B 1 74 ? -8.008 -21.172 -18.969 1 95.56 74 VAL B O 1
ATOM 2147 N N . ASP B 1 75 ? -6.156 -21.016 -20.188 1 96.94 75 ASP B N 1
ATOM 2148 C CA . ASP B 1 75 ? -5.562 -22.188 -19.547 1 96.94 75 ASP B CA 1
ATOM 2149 C C . ASP B 1 75 ? -4.926 -21.812 -18.219 1 96.94 75 ASP B C 1
ATOM 2151 O O . ASP B 1 75 ? -3.701 -21.844 -18.078 1 96.94 75 ASP B O 1
ATOM 2155 N N . TRP B 1 76 ? -5.758 -21.641 -17.25 1 97.44 76 TRP B N 1
ATOM 2156 C CA . TRP B 1 76 ? -5.312 -21.281 -15.898 1 97.44 76 TRP B CA 1
ATOM 2157 C C . TRP B 1 76 ? -4.637 -22.453 -15.211 1 97.44 76 TRP B C 1
ATOM 2159 O O . TRP B 1 76 ? -4.992 -23.609 -15.453 1 97.44 76 TRP B O 1
ATOM 2169 N N . VAL B 1 77 ? -3.682 -22.156 -14.367 1 97.44 77 VAL B N 1
ATOM 2170 C CA . VAL B 1 77 ? -3.188 -23.188 -13.453 1 97.44 77 VAL B CA 1
ATOM 2171 C C . VAL B 1 77 ? -4.328 -23.672 -12.562 1 97.44 77 VAL B C 1
ATOM 2173 O O . VAL B 1 77 ? -5.027 -22.875 -11.938 1 97.44 77 VAL B O 1
ATOM 2176 N N . ARG B 1 78 ? -4.418 -24.984 -12.445 1 97.19 78 ARG B N 1
ATOM 2177 C CA . ARG B 1 78 ? -5.609 -25.531 -11.82 1 97.19 78 ARG B CA 1
ATOM 2178 C C . ARG B 1 78 ? -5.301 -26.062 -10.422 1 97.19 78 ARG B C 1
ATOM 2180 O O . ARG B 1 78 ? -4.207 -26.562 -10.172 1 97.19 78 ARG B O 1
ATOM 2187 N N . SER B 1 79 ? -6.316 -25.906 -9.578 1 97 79 SER B N 1
ATOM 2188 C CA . SER B 1 79 ? -6.305 -26.594 -8.289 1 97 79 SER B CA 1
ATOM 2189 C C . SER B 1 79 ? -6.598 -28.078 -8.461 1 97 79 SER B C 1
ATOM 2191 O O . SER B 1 79 ? -7.281 -28.484 -9.398 1 97 79 SER B O 1
ATOM 2193 N N . PRO B 1 80 ? -6.055 -28.844 -7.523 1 97.12 80 PRO B N 1
ATOM 2194 C CA . PRO B 1 80 ? -6.469 -30.25 -7.539 1 97.12 80 PRO B CA 1
ATOM 2195 C C . PRO B 1 80 ? -7.977 -30.422 -7.355 1 97.12 80 PRO B C 1
ATOM 2197 O O . PRO B 1 80 ? -8.633 -29.547 -6.777 1 97.12 80 PRO B O 1
ATOM 2200 N N . GLU B 1 81 ? -8.469 -31.578 -7.809 1 96.44 81 GLU B N 1
ATOM 2201 C CA . GLU B 1 81 ? -9.898 -31.859 -7.734 1 96.44 81 GLU B CA 1
ATOM 2202 C C . GLU B 1 81 ? -10.391 -31.828 -6.289 1 96.44 81 GLU B C 1
ATOM 2204 O O . GLU B 1 81 ? -11.484 -31.344 -6.008 1 96.44 81 GLU B O 1
ATOM 2209 N N . GLU B 1 82 ? -9.57 -32.281 -5.363 1 95.81 82 GLU B N 1
ATOM 2210 C CA . GLU B 1 82 ? -9.938 -32.375 -3.953 1 95.81 82 GLU B CA 1
ATOM 2211 C C . GLU B 1 82 ? -10.086 -30.984 -3.332 1 95.81 82 GLU B C 1
ATOM 2213 O O . GLU B 1 82 ? -10.781 -30.828 -2.328 1 95.81 82 GLU B O 1
ATOM 2218 N N . ALA B 1 83 ? -9.484 -29.969 -4.008 1 95.12 83 ALA B N 1
ATOM 2219 C CA . ALA B 1 83 ? -9.555 -28.609 -3.49 1 95.12 83 ALA B CA 1
ATOM 2220 C C . ALA B 1 83 ? -10.562 -27.781 -4.27 1 95.12 83 ALA B C 1
ATOM 2222 O O . ALA B 1 83 ? -10.664 -26.562 -4.066 1 95.12 83 ALA B O 1
ATOM 2223 N N . GLY B 1 84 ? -11.273 -28.375 -5.184 1 93.94 84 GLY B N 1
ATOM 2224 C CA . GLY B 1 84 ? -12.32 -27.703 -5.922 1 93.94 84 GLY B CA 1
ATOM 2225 C C . GLY B 1 84 ? -12.117 -27.734 -7.422 1 93.94 84 GLY B C 1
ATOM 2226 O O . GLY B 1 84 ? -13.055 -27.5 -8.188 1 93.94 84 GLY B O 1
ATOM 2227 N N . GLY B 1 85 ? -10.883 -27.984 -7.898 1 96.12 85 GLY B N 1
ATOM 2228 C CA . GLY B 1 85 ? -10.602 -28.203 -9.305 1 96.12 85 GLY B CA 1
ATOM 2229 C C . GLY B 1 85 ? -10.641 -26.938 -10.133 1 96.12 85 GLY B C 1
ATOM 2230 O O . GLY B 1 85 ? -10.555 -26.984 -11.359 1 96.12 85 GLY B O 1
ATOM 2231 N N . GLY B 1 86 ? -10.812 -25.812 -9.562 1 96.81 86 GLY B N 1
ATOM 2232 C CA . GLY B 1 86 ? -10.836 -24.547 -10.266 1 96.81 86 GLY B CA 1
ATOM 2233 C C . GLY B 1 86 ? -9.461 -23.969 -10.508 1 96.81 86 GLY B C 1
ATOM 2234 O O . GLY B 1 86 ? -8.484 -24.703 -10.641 1 96.81 86 GLY B O 1
ATOM 2235 N N . ALA B 1 87 ? -9.438 -22.672 -10.719 1 96.94 87 ALA B N 1
ATOM 2236 C CA . ALA B 1 87 ? -8.156 -21.984 -10.891 1 96.94 87 ALA B CA 1
ATOM 2237 C C . ALA B 1 87 ? -7.477 -21.734 -9.539 1 96.94 87 ALA B C 1
ATOM 2239 O O . ALA B 1 87 ? -8.125 -21.328 -8.578 1 96.94 87 ALA B O 1
ATOM 2240 N N . ALA B 1 88 ? -6.207 -21.984 -9.469 1 96.5 88 ALA B N 1
ATOM 2241 C CA . ALA B 1 88 ? -5.434 -21.672 -8.266 1 96.5 88 ALA B CA 1
ATOM 2242 C C . ALA B 1 88 ? -5.09 -20.188 -8.203 1 96.5 88 ALA B C 1
ATOM 2244 O O . ALA B 1 88 ? -4.672 -19.594 -9.195 1 96.5 88 ALA B O 1
ATOM 2245 N N . ALA B 1 89 ? -5.328 -19.641 -7.031 1 96.44 89 ALA B N 1
ATOM 2246 C CA . ALA B 1 89 ? -5.129 -18.188 -6.91 1 96.44 89 ALA B CA 1
ATOM 2247 C C . ALA B 1 89 ? -4.434 -17.844 -5.598 1 96.44 89 ALA B C 1
ATOM 2249 O O . ALA B 1 89 ? -4.746 -18.422 -4.551 1 96.44 89 ALA B O 1
ATOM 2250 N N . LEU B 1 90 ? -3.492 -16.953 -5.688 1 95.69 90 LEU B N 1
ATOM 2251 C CA . LEU B 1 90 ? -3.09 -16.203 -4.5 1 95.69 90 LEU B CA 1
ATOM 2252 C C . LEU B 1 90 ? -3.963 -14.969 -4.305 1 95.69 90 LEU B C 1
ATOM 2254 O O . LEU B 1 90 ? -4.836 -14.688 -5.129 1 95.69 90 LEU B O 1
ATOM 2258 N N . LEU B 1 91 ? -3.789 -14.344 -3.188 1 96.12 91 LEU B N 1
ATOM 2259 C CA . LEU B 1 91 ? -4.492 -13.086 -2.98 1 96.12 91 LEU B CA 1
ATOM 2260 C C . LEU B 1 91 ? -3.545 -11.898 -3.156 1 96.12 91 LEU B C 1
ATOM 2262 O O . LEU B 1 91 ? -2.369 -11.984 -2.797 1 96.12 91 LEU B O 1
ATOM 2266 N N . GLU B 1 92 ? -4.055 -10.828 -3.637 1 96.5 92 GLU B N 1
ATOM 2267 C CA . GLU B 1 92 ? -3.252 -9.656 -3.967 1 96.5 92 GLU B CA 1
ATOM 2268 C C . GLU B 1 92 ? -2.49 -9.141 -2.746 1 96.5 92 GLU B C 1
ATOM 2270 O O . GLU B 1 92 ? -1.378 -8.633 -2.871 1 96.5 92 GLU B O 1
ATOM 2275 N N . VAL B 1 93 ? -3.029 -9.297 -1.541 1 97.81 93 VAL B N 1
ATOM 2276 C CA . VAL B 1 93 ? -2.318 -8.812 -0.363 1 97.81 93 VAL B CA 1
ATOM 2277 C C . VAL B 1 93 ? -0.992 -9.555 -0.22 1 97.81 93 VAL B C 1
ATOM 2279 O O . VAL B 1 93 ? 0.019 -8.961 0.167 1 97.81 93 VAL B O 1
ATOM 2282 N N . VAL B 1 94 ? -0.992 -10.812 -0.519 1 97.44 94 VAL B N 1
ATOM 2283 C CA . VAL B 1 94 ? 0.225 -11.609 -0.414 1 97.44 94 VAL B CA 1
ATOM 2284 C C . VAL B 1 94 ? 1.239 -11.141 -1.456 1 97.44 94 VAL B C 1
ATOM 2286 O O . VAL B 1 94 ? 2.42 -10.961 -1.145 1 97.44 94 VAL B O 1
ATOM 2289 N N . HIS B 1 95 ? 0.764 -10.938 -2.617 1 97 95 HIS B N 1
ATOM 2290 C CA . HIS B 1 95 ? 1.607 -10.43 -3.693 1 97 95 HIS B CA 1
ATOM 2291 C C . HIS B 1 95 ? 2.172 -9.055 -3.35 1 97 95 HIS B C 1
ATOM 2293 O O . HIS B 1 95 ? 3.371 -8.812 -3.504 1 97 95 HIS B O 1
ATOM 2299 N N . GLN B 1 96 ? 1.355 -8.172 -2.883 1 98.31 96 GLN B N 1
ATOM 2300 C CA . GLN B 1 96 ? 1.75 -6.805 -2.551 1 98.31 96 GLN B CA 1
ATOM 2301 C C . GLN B 1 96 ? 2.781 -6.785 -1.426 1 98.31 96 GLN B C 1
ATOM 2303 O O . GLN B 1 96 ? 3.77 -6.055 -1.495 1 98.31 96 GLN B O 1
ATOM 2308 N N . LEU B 1 97 ? 2.578 -7.605 -0.435 1 98.75 97 LEU B N 1
ATOM 2309 C CA . LEU B 1 97 ? 3.539 -7.711 0.657 1 98.75 97 LEU B CA 1
ATOM 2310 C C . LEU B 1 97 ? 4.855 -8.312 0.166 1 98.75 97 LEU B C 1
ATOM 2312 O O . LEU B 1 97 ? 5.93 -7.91 0.618 1 98.75 97 LEU B O 1
ATOM 2316 N N . HIS B 1 98 ? 4.766 -9.242 -0.711 1 97.31 98 HIS B N 1
ATOM 2317 C CA . HIS B 1 98 ? 5.957 -9.797 -1.341 1 97.31 98 HIS B CA 1
ATOM 2318 C C . HIS B 1 98 ? 6.738 -8.719 -2.086 1 97.31 98 HIS B C 1
ATOM 2320 O O . HIS B 1 98 ? 7.965 -8.641 -1.966 1 97.31 98 HIS B O 1
ATOM 2326 N N . CYS B 1 99 ? 6.023 -7.938 -2.836 1 97.69 99 CYS B N 1
ATOM 2327 C CA . CYS B 1 99 ? 6.652 -6.844 -3.566 1 97.69 99 CYS B CA 1
ATOM 2328 C C . CYS B 1 99 ? 7.328 -5.867 -2.611 1 97.69 99 CYS B C 1
ATOM 2330 O O . CYS B 1 99 ? 8.445 -5.41 -2.871 1 97.69 99 CYS B O 1
ATOM 2332 N N . LEU B 1 100 ? 6.668 -5.516 -1.505 1 98.75 100 LEU B N 1
ATOM 2333 C CA . LEU B 1 100 ? 7.277 -4.621 -0.527 1 98.75 100 LEU B CA 1
ATOM 2334 C C . LEU B 1 100 ? 8.523 -5.246 0.079 1 98.75 100 LEU B C 1
ATOM 2336 O O . LEU B 1 100 ? 9.539 -4.566 0.271 1 98.75 100 LEU B O 1
ATOM 2340 N N . SER B 1 101 ? 8.453 -6.527 0.375 1 97.94 101 SER B N 1
ATOM 2341 C CA . SER B 1 101 ? 9.617 -7.238 0.891 1 97.94 101 SER B CA 1
ATOM 2342 C C . SER B 1 101 ? 10.781 -7.18 -0.093 1 97.94 101 SER B C 1
ATOM 2344 O O . SER B 1 101 ? 11.93 -7.008 0.31 1 97.94 101 SER B O 1
ATOM 2346 N N . MET B 1 102 ? 10.484 -7.301 -1.329 1 96.31 102 MET B N 1
ATOM 2347 C CA . MET B 1 102 ? 11.531 -7.242 -2.348 1 96.31 102 MET B CA 1
ATOM 2348 C C . MET B 1 102 ? 12.172 -5.855 -2.391 1 96.31 102 MET B C 1
ATOM 2350 O O . MET B 1 102 ? 13.391 -5.734 -2.477 1 96.31 102 MET B O 1
ATOM 2354 N N . LEU B 1 103 ? 11.352 -4.82 -2.332 1 97.12 103 LEU B N 1
ATOM 2355 C CA . LEU B 1 103 ? 11.891 -3.465 -2.301 1 97.12 103 LEU B CA 1
ATOM 2356 C C . LEU B 1 103 ? 12.75 -3.246 -1.059 1 97.12 103 LEU B C 1
ATOM 2358 O O . LEU B 1 103 ? 13.789 -2.588 -1.124 1 97.12 103 LEU B O 1
ATOM 2362 N N . ARG B 1 104 ? 12.297 -3.775 0.081 1 97.75 104 ARG B N 1
ATOM 2363 C CA . ARG B 1 104 ? 13.086 -3.719 1.309 1 97.75 104 ARG B CA 1
ATOM 2364 C C . ARG B 1 104 ? 14.445 -4.379 1.117 1 97.75 104 ARG B C 1
ATOM 2366 O O . ARG B 1 104 ? 15.477 -3.785 1.43 1 97.75 104 ARG B O 1
ATOM 2373 N N . LYS B 1 105 ? 14.438 -5.57 0.599 1 96.19 105 LYS B N 1
ATOM 2374 C CA . LYS B 1 105 ? 15.688 -6.297 0.393 1 96.19 105 LYS B CA 1
ATOM 2375 C C . LYS B 1 105 ? 16.609 -5.551 -0.572 1 96.19 105 LYS B C 1
ATOM 2377 O O . LYS B 1 105 ? 17.812 -5.5 -0.369 1 96.19 105 LYS B O 1
ATOM 2382 N N . TRP B 1 106 ? 16 -5.023 -1.562 1 94.69 106 TRP B N 1
ATOM 2383 C CA . TRP B 1 106 ? 16.797 -4.242 -2.508 1 94.69 106 TRP B CA 1
ATOM 2384 C C . TRP B 1 106 ? 17.391 -3.02 -1.829 1 94.69 106 TRP B C 1
ATOM 2386 O O . TRP B 1 106 ? 18.547 -2.662 -2.09 1 94.69 106 TRP B O 1
ATOM 2396 N N . SER B 1 107 ? 16.625 -2.385 -0.978 1 93.75 107 SER B N 1
ATOM 2397 C CA . SER B 1 107 ? 17.094 -1.2 -0.269 1 93.75 107 SER B CA 1
ATOM 2398 C C . SER B 1 107 ? 18.281 -1.526 0.619 1 93.75 107 SER B C 1
ATOM 2400 O O . SER B 1 107 ? 19.188 -0.705 0.776 1 93.75 107 SER B O 1
ATOM 2402 N N . TYR B 1 108 ? 18.297 -2.74 1.127 1 94.12 108 TYR B N 1
ATOM 2403 C CA . TYR B 1 108 ? 19.359 -3.168 2.033 1 94.12 108 TYR B CA 1
ATOM 2404 C C . TYR B 1 108 ? 20.328 -4.102 1.33 1 94.12 108 TYR B C 1
ATOM 2406 O O . TYR B 1 108 ? 21.031 -4.883 1.979 1 94.12 108 TYR B O 1
ATOM 2414 N N . ARG B 1 109 ? 20.375 -4.098 0.052 1 91.56 109 ARG B N 1
ATOM 2415 C CA . ARG B 1 109 ? 21.062 -5.133 -0.709 1 91.56 109 ARG B CA 1
ATOM 2416 C C . ARG B 1 109 ? 22.531 -5.211 -0.315 1 91.56 109 ARG B C 1
ATOM 2418 O O . ARG B 1 109 ? 23.141 -6.289 -0.33 1 91.56 109 ARG B O 1
ATOM 2425 N N . GLU B 1 110 ? 23.141 -4.168 0.138 1 89.56 110 GLU B N 1
ATOM 2426 C CA . GLU B 1 110 ? 24.562 -4.152 0.489 1 89.56 110 GLU B CA 1
ATOM 2427 C C . GLU B 1 110 ? 24.797 -4.863 1.814 1 89.56 110 GLU B C 1
ATOM 2429 O O . GLU B 1 110 ? 25.953 -5.172 2.154 1 89.56 110 GLU B O 1
ATOM 2434 N N . TRP B 1 111 ? 23.75 -5.152 2.537 1 92.75 111 TRP B N 1
ATOM 2435 C CA . TRP B 1 111 ? 23.859 -5.816 3.83 1 92.75 111 TRP B CA 1
ATOM 2436 C C . TRP B 1 111 ? 23.938 -7.332 3.656 1 92.75 111 TRP B C 1
ATOM 2438 O O . TRP B 1 111 ? 24.25 -8.055 4.598 1 92.75 111 TRP B O 1
ATOM 2448 N N . TYR B 1 112 ? 23.562 -7.758 2.459 1 91.06 112 TYR B N 1
ATOM 2449 C CA . TYR B 1 112 ? 23.562 -9.195 2.203 1 91.06 112 TYR B CA 1
ATOM 2450 C C . TYR B 1 112 ? 24.891 -9.641 1.62 1 91.06 112 TYR B C 1
ATOM 2452 O O . TYR B 1 112 ? 25.422 -9 0.712 1 91.06 112 TYR B O 1
ATOM 2460 N N . GLU B 1 113 ? 25.469 -10.609 2.199 1 87 113 GLU B N 1
ATOM 2461 C CA . GLU B 1 113 ? 26.703 -11.164 1.666 1 87 113 GLU B CA 1
ATOM 2462 C C . GLU B 1 113 ? 26.484 -11.75 0.274 1 87 113 GLU B C 1
ATOM 2464 O O . GLU B 1 113 ? 27.312 -11.547 -0.624 1 87 113 GLU B O 1
ATOM 2469 N N . GLU B 1 114 ? 25.359 -12.445 0.174 1 85.31 114 GLU B N 1
ATOM 2470 C CA . GLU B 1 114 ? 24.906 -12.977 -1.108 1 85.31 1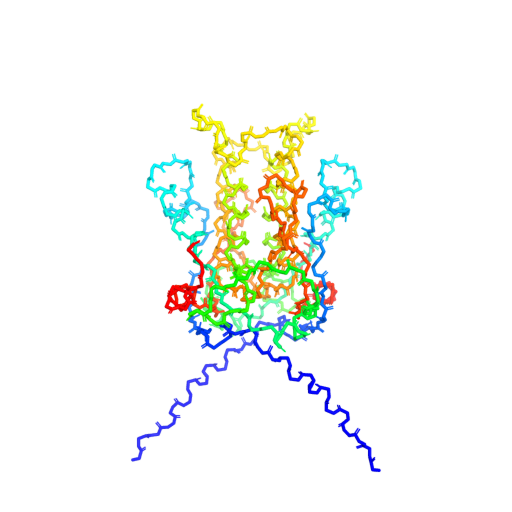14 GLU B CA 1
ATOM 2471 C C . GLU B 1 114 ? 23.562 -12.391 -1.511 1 85.31 114 GLU B C 1
ATOM 2473 O O . GLU B 1 114 ? 22.688 -12.188 -0.664 1 85.31 114 GLU B O 1
ATOM 2478 N N . ALA B 1 115 ? 23.531 -12.117 -2.82 1 79.25 115 ALA B N 1
ATOM 2479 C CA . ALA B 1 115 ? 22.281 -11.555 -3.311 1 79.25 115 ALA B CA 1
ATOM 2480 C C . ALA B 1 115 ? 21.109 -12.484 -3.016 1 79.25 115 ALA B C 1
ATOM 2482 O O . ALA B 1 115 ? 21.203 -13.695 -3.197 1 79.25 115 ALA B O 1
ATOM 2483 N N . PRO B 1 116 ? 20.109 -11.867 -2.502 1 80.31 116 PRO B N 1
ATOM 2484 C CA . PRO B 1 116 ? 18.906 -12.68 -2.373 1 80.31 116 PRO B CA 1
ATOM 2485 C C . PRO B 1 116 ? 18.5 -13.344 -3.686 1 80.31 116 PRO B C 1
ATOM 2487 O O . PRO B 1 116 ? 18.75 -12.805 -4.762 1 80.31 116 PRO B O 1
ATOM 2490 N N . LEU B 1 117 ? 17.906 -14.508 -3.537 1 73.81 117 LEU B N 1
ATOM 2491 C CA . LEU B 1 117 ? 17.547 -15.344 -4.676 1 73.81 117 LEU B CA 1
ATOM 2492 C C . LEU B 1 117 ? 16.688 -14.578 -5.672 1 73.81 117 LEU B C 1
ATOM 2494 O O . LEU B 1 117 ? 16.797 -14.781 -6.883 1 73.81 117 LEU B O 1
ATOM 2498 N N . GLU B 1 118 ? 15.938 -13.672 -5.191 1 76.81 118 GLU B N 1
ATOM 2499 C CA . GLU B 1 118 ? 15.016 -12.898 -6.02 1 76.81 118 GLU B CA 1
ATOM 2500 C C . GLU B 1 118 ? 15.773 -11.992 -6.984 1 76.81 118 GLU B C 1
ATOM 2502 O O . GLU B 1 118 ? 15.211 -11.523 -7.973 1 76.81 118 GLU B O 1
ATOM 2507 N N . PHE B 1 119 ? 17.078 -11.797 -6.691 1 78.81 119 PHE B N 1
ATOM 2508 C CA . PHE B 1 119 ? 17.844 -10.859 -7.5 1 78.81 119 PHE B CA 1
ATOM 2509 C C . PHE B 1 119 ? 18.938 -11.586 -8.273 1 78.81 119 PHE B C 1
ATOM 2511 O O . PHE B 1 119 ? 19.859 -10.953 -8.805 1 78.81 119 PHE B O 1
ATOM 2518 N N . ASP B 1 120 ? 19 -12.891 -8.328 1 76.69 120 ASP B N 1
ATOM 2519 C CA . ASP B 1 120 ? 20.047 -13.688 -8.977 1 76.69 120 ASP B CA 1
ATOM 2520 C C . ASP B 1 120 ? 19.906 -13.641 -10.5 1 76.69 120 ASP B C 1
ATOM 2522 O O . ASP B 1 120 ? 20.859 -13.945 -11.219 1 76.69 120 ASP B O 1
ATOM 2526 N N . GLY B 1 121 ? 19.078 -12.969 -11.094 1 78.88 121 GLY B N 1
ATOM 2527 C CA . GLY B 1 121 ? 18.922 -12.906 -12.539 1 78.88 121 GLY B CA 1
ATOM 2528 C C . GLY B 1 121 ? 19.641 -11.727 -13.164 1 78.88 121 GLY B C 1
ATOM 2529 O O . GLY B 1 121 ? 20.531 -11.133 -12.547 1 78.88 121 GLY B O 1
ATOM 2530 N N . SER B 1 122 ? 19.453 -11.555 -14.422 1 85.19 122 SER B N 1
ATOM 2531 C CA . SER B 1 122 ? 20.016 -10.414 -15.133 1 85.19 122 SER B CA 1
ATOM 2532 C C . SER B 1 122 ? 19.578 -9.102 -14.5 1 85.19 122 SER B C 1
ATOM 2534 O O . SER B 1 122 ? 18.562 -9.047 -13.797 1 85.19 122 SER B O 1
ATOM 2536 N N . LYS B 1 123 ? 20.375 -8.133 -14.711 1 86.38 123 LYS B N 1
ATOM 2537 C CA . LYS B 1 123 ? 20.047 -6.789 -14.242 1 86.38 123 LYS B CA 1
ATOM 2538 C C . LYS B 1 123 ? 18.688 -6.348 -14.773 1 86.38 123 LYS B C 1
ATOM 2540 O O . LYS B 1 123 ? 17.906 -5.707 -14.055 1 86.38 123 LYS B O 1
ATOM 2545 N N . ASP B 1 124 ? 18.422 -6.723 -15.977 1 88.56 124 ASP B N 1
ATOM 2546 C CA . ASP B 1 124 ? 17.156 -6.359 -16.594 1 88.56 124 ASP B CA 1
ATOM 2547 C C . ASP B 1 124 ? 15.984 -7.02 -15.867 1 88.56 124 ASP B C 1
ATOM 2549 O O . ASP B 1 124 ? 14.945 -6.391 -15.648 1 88.56 124 ASP B O 1
ATOM 2553 N N . LEU B 1 125 ? 16.156 -8.242 -15.555 1 87.81 125 LEU B N 1
ATOM 2554 C CA . LEU B 1 125 ? 15.125 -8.969 -14.828 1 87.81 125 LEU B CA 1
ATOM 2555 C C . LEU B 1 125 ? 14.906 -8.367 -13.445 1 87.81 125 LEU B C 1
ATOM 2557 O O . LEU B 1 125 ? 13.758 -8.227 -13.008 1 87.81 125 LEU B O 1
ATOM 2561 N N . MET B 1 126 ? 15.984 -8.008 -12.852 1 89.94 126 MET B N 1
ATOM 2562 C CA . MET B 1 126 ? 15.898 -7.383 -11.531 1 89.94 126 MET B CA 1
ATOM 2563 C C . MET B 1 126 ? 15.102 -6.086 -11.602 1 89.94 126 MET B C 1
ATOM 2565 O O . MET B 1 126 ? 14.18 -5.879 -10.812 1 89.94 126 MET B O 1
ATOM 2569 N N . TRP B 1 127 ? 15.391 -5.258 -12.594 1 92.81 127 TRP B N 1
ATOM 2570 C CA . TRP B 1 127 ? 14.703 -3.977 -12.711 1 92.81 127 TRP B CA 1
ATOM 2571 C C . TRP B 1 127 ? 13.242 -4.176 -13.102 1 92.81 127 TRP B C 1
ATOM 2573 O O . TRP B 1 127 ? 12.375 -3.406 -12.688 1 92.81 127 TRP B O 1
ATOM 2583 N N . ASP B 1 128 ? 12.992 -5.211 -13.82 1 92.06 128 ASP B N 1
ATOM 2584 C CA . ASP B 1 128 ? 11.609 -5.535 -14.156 1 92.06 128 ASP B C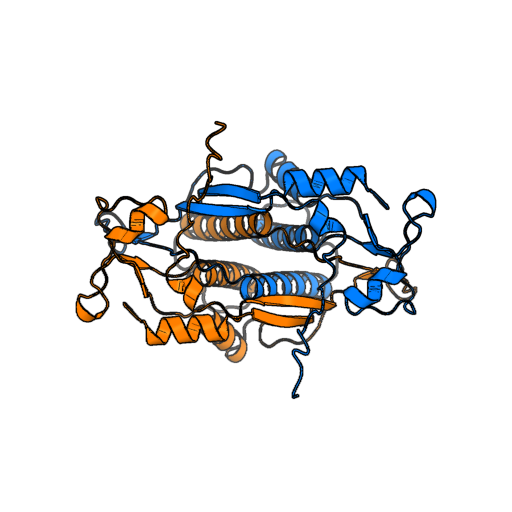A 1
ATOM 2585 C C . ASP B 1 128 ? 10.805 -5.848 -12.898 1 92.06 128 ASP B C 1
ATOM 2587 O O . ASP B 1 128 ? 9.648 -5.426 -12.773 1 92.06 128 ASP B O 1
ATOM 2591 N N . HIS B 1 129 ? 11.453 -6.59 -11.977 1 93.25 129 HIS B N 1
ATOM 2592 C CA . HIS B 1 129 ? 10.773 -6.922 -10.727 1 93.25 129 HIS B CA 1
ATOM 2593 C C . HIS B 1 129 ? 10.578 -5.684 -9.859 1 93.25 129 HIS B C 1
ATOM 2595 O O . HIS B 1 129 ? 9.492 -5.453 -9.328 1 93.25 129 HIS B O 1
ATOM 2601 N N . ILE B 1 130 ? 11.609 -4.875 -9.773 1 95.44 130 ILE B N 1
ATOM 2602 C CA . ILE B 1 130 ? 11.555 -3.68 -8.938 1 95.44 130 ILE B CA 1
ATOM 2603 C C . ILE B 1 130 ? 10.477 -2.734 -9.461 1 95.44 130 ILE B C 1
ATOM 2605 O O . ILE B 1 130 ? 9.641 -2.252 -8.695 1 95.44 130 ILE B O 1
ATOM 2609 N N . ASP B 1 131 ? 10.461 -2.576 -10.75 1 96.38 131 ASP B N 1
ATOM 2610 C CA . ASP B 1 131 ? 9.469 -1.698 -11.367 1 96.38 131 ASP B CA 1
ATOM 2611 C C . ASP B 1 131 ? 8.055 -2.248 -11.18 1 96.38 131 ASP B C 1
ATOM 2613 O O . ASP B 1 131 ? 7.121 -1.49 -10.922 1 96.38 131 ASP B O 1
ATOM 2617 N N . HIS B 1 132 ? 7.93 -3.52 -11.422 1 96.12 132 HIS B N 1
ATOM 2618 C CA . HIS B 1 132 ? 6.652 -4.184 -11.188 1 96.12 132 HIS B CA 1
ATOM 2619 C C . HIS B 1 132 ? 6.152 -3.934 -9.773 1 96.12 132 HIS B C 1
ATOM 2621 O O . HIS B 1 132 ? 4.977 -3.613 -9.57 1 96.12 132 HIS B O 1
ATOM 2627 N N . CYS B 1 133 ? 7.066 -4.062 -8.773 1 97.56 133 CYS B N 1
ATOM 2628 C CA . CYS B 1 133 ? 6.719 -3.904 -7.363 1 97.56 133 CYS B CA 1
ATOM 2629 C C . CYS B 1 133 ? 6.309 -2.467 -7.059 1 97.56 133 CYS B C 1
ATOM 2631 O O . CYS B 1 133 ? 5.293 -2.23 -6.41 1 97.56 133 CYS B O 1
ATOM 2633 N N . ILE B 1 134 ? 7.051 -1.494 -7.566 1 98.31 134 ILE B N 1
ATOM 2634 C CA . ILE B 1 134 ? 6.727 -0.088 -7.348 1 98.31 134 ILE B CA 1
ATOM 2635 C C . ILE B 1 134 ? 5.359 0.227 -7.941 1 98.31 134 ILE B C 1
ATOM 2637 O O . ILE B 1 134 ? 4.531 0.883 -7.305 1 98.31 134 ILE B O 1
ATOM 2641 N N . GLU B 1 135 ? 5.129 -0.322 -9.102 1 98 135 GLU B N 1
ATOM 2642 C CA . GLU B 1 135 ? 3.9 -0.019 -9.828 1 98 135 GLU B CA 1
ATOM 2643 C C . GLU B 1 135 ? 2.686 -0.631 -9.133 1 98 135 GLU B C 1
ATOM 2645 O O . GLU B 1 135 ? 1.658 0.03 -8.977 1 98 135 GLU B O 1
ATOM 2650 N N . ILE B 1 136 ? 2.756 -1.852 -8.719 1 97.81 136 ILE B N 1
ATOM 2651 C CA . ILE B 1 136 ? 1.597 -2.494 -8.117 1 97.81 136 ILE B CA 1
ATOM 2652 C C . ILE B 1 136 ? 1.269 -1.817 -6.785 1 97.81 136 ILE B C 1
ATOM 2654 O O . ILE B 1 136 ? 0.097 -1.657 -6.434 1 97.81 136 ILE B O 1
ATOM 2658 N N . LEU B 1 137 ? 2.297 -1.404 -6.02 1 98.69 137 LEU B N 1
ATOM 2659 C CA . LEU B 1 137 ? 2.066 -0.696 -4.766 1 98.69 137 LEU B CA 1
ATOM 2660 C C . LEU B 1 137 ? 1.469 0.684 -5.023 1 98.69 137 LEU B C 1
ATOM 2662 O O . LEU B 1 137 ? 0.556 1.112 -4.312 1 98.69 137 LEU B O 1
ATOM 2666 N N . ARG B 1 138 ? 1.982 1.361 -6.062 1 98.69 138 ARG B N 1
ATOM 2667 C CA . ARG B 1 138 ? 1.442 2.67 -6.418 1 98.69 138 ARG B CA 1
ATOM 2668 C C . ARG B 1 138 ? -0.051 2.584 -6.715 1 98.69 138 ARG B C 1
ATOM 2670 O O . ARG B 1 138 ? -0.845 3.34 -6.152 1 98.69 138 ARG B O 1
ATOM 2677 N N . VAL B 1 139 ? -0.423 1.662 -7.555 1 97.56 139 VAL B N 1
ATOM 2678 C CA . VAL B 1 139 ? -1.813 1.546 -7.984 1 97.56 139 VAL B CA 1
ATOM 2679 C C . VAL B 1 139 ? -2.682 1.11 -6.805 1 97.56 139 VAL B C 1
ATOM 2681 O O . VAL B 1 139 ? -3.807 1.591 -6.645 1 97.56 139 VAL B O 1
ATOM 2684 N N . HIS B 1 140 ? -2.17 0.242 -5.984 1 98.19 140 HIS B N 1
ATOM 2685 C CA . HIS B 1 140 ? -2.928 -0.185 -4.812 1 98.19 140 HIS B CA 1
ATOM 2686 C C . HIS B 1 140 ? -3.172 0.98 -3.861 1 98.19 140 HIS B C 1
ATOM 2688 O O . HIS B 1 140 ? -4.281 1.146 -3.348 1 98.19 140 HIS B O 1
ATOM 2694 N N . LEU B 1 141 ? -2.104 1.804 -3.58 1 98.69 141 LEU B N 1
ATOM 2695 C CA . LEU B 1 141 ? -2.24 2.963 -2.705 1 98.69 141 LEU B CA 1
ATOM 2696 C C . LEU B 1 141 ? -3.244 3.959 -3.273 1 98.69 141 LEU B C 1
ATOM 2698 O O . LEU B 1 141 ? -4.074 4.5 -2.539 1 98.69 141 LEU B O 1
ATOM 2702 N N . MET B 1 142 ? -3.207 4.168 -4.578 1 98.19 142 MET B N 1
ATOM 2703 C CA . MET B 1 142 ? -4.18 5.035 -5.234 1 98.19 142 MET B CA 1
ATOM 2704 C C . MET B 1 142 ? -5.59 4.477 -5.094 1 98.19 142 MET B C 1
ATOM 2706 O O . MET B 1 142 ? -6.535 5.223 -4.828 1 98.19 142 MET B O 1
ATOM 2710 N N . CYS B 1 143 ? -5.707 3.201 -5.254 1 97.88 143 CYS B N 1
ATOM 2711 C CA . CYS B 1 143 ? -7.004 2.529 -5.238 1 97.88 143 CYS B CA 1
ATOM 2712 C C . CYS B 1 143 ? -7.645 2.619 -3.857 1 97.88 143 CYS B C 1
ATOM 2714 O O . CYS B 1 143 ? -8.852 2.842 -3.742 1 97.88 143 CYS B O 1
ATOM 2716 N N . THR B 1 144 ? -6.895 2.33 -2.799 1 97.44 144 THR B N 1
ATOM 2717 C CA . THR B 1 144 ? -7.441 2.332 -1.447 1 97.44 144 THR B CA 1
ATOM 2718 C C . THR B 1 144 ? -7.637 3.76 -0.946 1 97.44 144 THR B C 1
ATOM 2720 O O . THR B 1 144 ? -8.625 4.055 -0.266 1 97.44 144 THR B O 1
ATOM 2723 N N . SER B 1 145 ? -6.688 4.719 -1.33 1 97.38 145 SER B N 1
ATOM 2724 C CA . SER B 1 145 ? -6.766 6.145 -1.025 1 97.38 145 SER B CA 1
ATOM 2725 C C . SER B 1 145 ? -7.191 6.379 0.42 1 97.38 145 SER B C 1
ATOM 2727 O O . SER B 1 145 ? -8.266 6.93 0.678 1 97.38 145 SER B O 1
ATOM 2729 N N . ASP B 1 146 ? -6.309 6.07 1.367 1 96.56 146 ASP B N 1
ATOM 2730 C CA . ASP B 1 146 ? -6.539 6.207 2.803 1 96.56 146 ASP B CA 1
ATOM 2731 C C . ASP B 1 146 ? -6.789 7.668 3.18 1 96.56 146 ASP B C 1
ATOM 2733 O O . ASP B 1 146 ? -5.883 8.5 3.094 1 96.56 146 ASP B O 1
ATOM 2737 N N . VAL B 1 147 ? -7.957 7.969 3.721 1 95.62 147 VAL B N 1
ATOM 2738 C CA . VAL B 1 147 ? -8.359 9.352 3.943 1 95.62 147 VAL B CA 1
ATOM 2739 C C . VAL B 1 147 ? -8.141 9.727 5.406 1 95.62 147 VAL B C 1
ATOM 2741 O O . VAL B 1 147 ? -8.609 10.773 5.867 1 95.62 147 VAL B O 1
ATOM 2744 N N . THR B 1 148 ? -7.457 8.867 6.137 1 94.31 148 THR B N 1
ATOM 2745 C CA . THR B 1 148 ? -7.156 9.195 7.527 1 94.31 148 THR B CA 1
ATOM 2746 C C . THR B 1 148 ? -6.273 10.43 7.617 1 94.31 148 THR B C 1
ATOM 2748 O O . THR B 1 148 ? -5.238 10.516 6.949 1 94.31 148 THR B O 1
ATOM 2751 N N . PRO B 1 149 ? -6.672 11.398 8.438 1 93.81 149 PRO B N 1
ATOM 2752 C CA . PRO B 1 149 ? -5.84 12.602 8.578 1 93.81 149 PRO B CA 1
ATOM 2753 C C . PRO B 1 149 ? -4.52 12.32 9.289 1 93.81 149 PRO B C 1
ATOM 2755 O O . PRO B 1 149 ? -4.48 11.555 10.258 1 93.81 149 PRO B O 1
ATOM 2758 N N . PHE B 1 150 ? -3.598 12.922 8.711 1 91.38 150 PHE B N 1
ATOM 2759 C CA . PHE B 1 150 ? -2.219 12.977 9.18 1 91.38 150 PHE B CA 1
ATOM 2760 C C . PHE B 1 150 ? -1.872 14.367 9.703 1 91.38 150 PHE B C 1
ATOM 2762 O O . PHE B 1 150 ? -1.805 15.32 8.93 1 91.38 150 PHE B O 1
ATOM 2769 N N . LEU B 1 151 ? -1.636 14.453 11.164 1 95.06 151 LEU B N 1
ATOM 2770 C CA . LEU B 1 151 ? -1.476 15.758 11.797 1 95.06 151 LEU B CA 1
ATOM 2771 C C . LEU B 1 151 ? -0.02 16 12.18 1 95.06 151 LEU B C 1
ATOM 2773 O O . LEU B 1 151 ? 0.801 15.086 12.133 1 95.06 151 LEU B O 1
ATOM 2777 N N . ALA B 1 152 ? 0.274 17.266 12.523 1 95.62 152 ALA B N 1
ATOM 2778 C CA . ALA B 1 152 ? 1.594 17.641 13.023 1 95.62 152 ALA B CA 1
ATOM 2779 C C . ALA B 1 152 ? 1.482 18.406 14.344 1 95.62 152 ALA B C 1
ATOM 2781 O O . ALA B 1 152 ? 0.512 19.141 14.562 1 95.62 152 ALA B O 1
ATOM 2782 N N . ILE B 1 153 ? 2.471 18.219 15.164 1 96.38 153 ILE B N 1
ATOM 2783 C CA . ILE B 1 153 ? 2.557 18.891 16.453 1 96.38 153 ILE B CA 1
ATOM 2784 C C . ILE B 1 153 ? 3.607 20 16.375 1 96.38 153 ILE B C 1
ATOM 2786 O O . ILE B 1 153 ? 4.668 19.828 15.781 1 96.38 153 ILE B O 1
ATOM 2790 N N . ARG B 1 154 ? 3.309 21.062 17.016 1 96.19 154 ARG B N 1
ATOM 2791 C CA . ARG B 1 154 ? 4.34 22.078 17.188 1 96.19 154 ARG B CA 1
ATOM 2792 C C . ARG B 1 154 ? 5.379 21.625 18.219 1 96.19 154 ARG B C 1
ATOM 2794 O O . ARG B 1 154 ? 5.031 21.234 19.328 1 96.19 154 ARG B O 1
ATOM 2801 N N . ASP B 1 155 ? 6.559 21.578 17.812 1 94.06 155 ASP B N 1
ATOM 2802 C CA . ASP B 1 155 ? 7.68 21.141 18.641 1 94.06 155 ASP B CA 1
ATOM 2803 C C . ASP B 1 155 ? 8.922 21.984 18.375 1 94.06 155 ASP B C 1
ATOM 2805 O O . ASP B 1 155 ? 9.672 21.719 17.422 1 94.06 155 ASP B O 1
ATOM 2809 N N . GLU B 1 156 ? 9.266 22.859 19.188 1 92.44 156 GLU B N 1
ATOM 2810 C CA . GLU B 1 156 ? 10.359 23.812 19 1 92.44 156 GLU B CA 1
ATOM 2811 C C . GLU B 1 156 ? 11.711 23.094 18.969 1 92.44 156 GLU B C 1
ATOM 2813 O O . GLU B 1 156 ? 12.695 23.641 18.453 1 92.44 156 GLU B O 1
ATOM 2818 N N . THR B 1 157 ? 11.742 21.938 19.5 1 90.75 157 THR B N 1
ATOM 2819 C CA . THR B 1 157 ? 13 21.203 19.547 1 90.75 157 THR B CA 1
ATOM 2820 C C . THR B 1 157 ? 13.25 20.469 18.234 1 90.75 157 THR B C 1
ATOM 2822 O O . THR B 1 157 ? 14.359 20 17.984 1 90.75 157 THR B O 1
ATOM 2825 N N . ALA B 1 158 ? 12.234 20.344 17.438 1 87.81 158 ALA B N 1
ATOM 2826 C CA . ALA B 1 158 ? 12.391 19.703 16.125 1 87.81 158 ALA B CA 1
ATOM 2827 C C . ALA B 1 158 ? 13.117 20.625 15.148 1 87.81 158 ALA B C 1
ATOM 2829 O O . ALA B 1 158 ? 13.008 21.844 15.242 1 87.81 158 ALA B O 1
ATOM 2830 N N . PRO B 1 159 ? 13.82 20.047 14.188 1 82.19 159 PRO B N 1
ATOM 2831 C CA . PRO B 1 159 ? 14.609 20.844 13.242 1 82.19 159 PRO B CA 1
ATOM 2832 C C . PRO B 1 159 ? 13.773 21.891 12.523 1 82.19 159 PRO B C 1
ATOM 2834 O O . PRO B 1 159 ? 14.25 23 12.281 1 82.19 159 PRO B O 1
ATOM 2837 N N . ILE B 1 160 ? 12.508 21.578 12.258 1 84.69 160 ILE B N 1
ATOM 2838 C CA . ILE B 1 160 ? 11.703 22.531 11.5 1 84.69 160 ILE B CA 1
ATOM 2839 C C . ILE B 1 160 ? 10.586 23.078 12.383 1 84.69 160 ILE B C 1
ATOM 2841 O O . ILE B 1 160 ? 9.594 23.609 11.883 1 84.69 160 ILE B O 1
ATOM 2845 N N . GLY B 1 161 ? 10.648 22.828 13.656 1 91.81 161 GLY B N 1
ATOM 2846 C CA . GLY B 1 161 ? 9.695 23.375 14.609 1 91.81 161 GLY B CA 1
ATOM 2847 C C . GLY B 1 161 ? 8.414 22.578 14.695 1 91.81 161 GLY B C 1
ATOM 2848 O O . GLY B 1 161 ? 7.477 22.969 15.398 1 91.81 161 GLY B O 1
ATOM 2849 N N . GLU B 1 162 ? 8.305 21.5 13.906 1 93.69 162 GLU B N 1
ATOM 2850 C CA . GLU B 1 162 ? 7.129 20.625 13.898 1 93.69 162 GLU B CA 1
ATOM 2851 C C . GLU B 1 162 ? 7.523 19.156 13.797 1 93.69 162 GLU B C 1
ATOM 2853 O O . GLU B 1 162 ? 8.609 18.828 13.312 1 93.69 162 GLU B O 1
ATOM 2858 N N . ARG B 1 163 ? 6.629 18.312 14.352 1 92.31 163 ARG B N 1
ATOM 2859 C CA . ARG B 1 163 ? 6.785 16.875 14.25 1 92.31 163 ARG B CA 1
ATOM 2860 C C . ARG B 1 163 ? 5.488 16.219 13.781 1 92.31 163 ARG B C 1
ATOM 2862 O O . ARG B 1 163 ? 4.418 16.484 14.328 1 92.31 163 ARG B O 1
ATOM 2869 N N . ALA B 1 164 ? 5.66 15.414 12.789 1 91.88 164 ALA B N 1
ATOM 2870 C CA . ALA B 1 164 ? 4.496 14.664 12.328 1 91.88 164 ALA B CA 1
ATOM 2871 C C . ALA B 1 164 ? 4.059 13.633 13.359 1 91.88 164 ALA B C 1
ATOM 2873 O O . ALA B 1 164 ? 4.898 13.016 14.023 1 91.88 164 ALA B O 1
ATOM 2874 N N . ASP B 1 165 ? 2.771 13.5 13.547 1 93.62 165 ASP B N 1
ATOM 2875 C CA . ASP B 1 165 ? 2.191 12.453 14.383 1 93.62 165 ASP B CA 1
ATOM 2876 C C . ASP B 1 165 ? 1.812 11.234 13.539 1 93.62 165 ASP B C 1
ATOM 2878 O O . ASP B 1 165 ? 0.763 11.219 12.898 1 93.62 165 ASP B O 1
ATOM 2882 N N . PHE B 1 166 ? 2.594 10.148 13.633 1 93.25 166 PHE B N 1
ATOM 2883 C CA . PHE B 1 166 ? 2.393 8.992 12.758 1 93.25 166 PHE B CA 1
ATOM 2884 C C . PHE B 1 166 ? 1.67 7.875 13.508 1 93.25 166 PHE B C 1
ATOM 2886 O O . PHE B 1 166 ? 1.864 6.695 13.203 1 93.25 166 PHE B O 1
ATOM 2893 N N . LYS B 1 167 ? 0.907 8.289 14.492 1 90.06 167 LYS B N 1
ATOM 2894 C CA . LYS B 1 167 ? 0.038 7.355 15.203 1 90.06 167 LYS B CA 1
ATOM 2895 C C . LYS B 1 167 ? -1.422 7.547 14.797 1 90.06 167 LYS B C 1
ATOM 2897 O O . LYS B 1 167 ? -1.956 8.656 14.891 1 90.06 167 LYS B O 1
ATOM 2902 N N . PHE B 1 168 ? -2.008 6.457 14.289 1 88.06 168 PHE B N 1
ATOM 2903 C CA . PHE B 1 168 ? -3.375 6.535 13.789 1 88.06 168 PHE B CA 1
ATOM 2904 C C . PHE B 1 168 ? -4.164 5.289 14.164 1 88.06 168 PHE B C 1
ATOM 2906 O O . PHE B 1 168 ? -3.607 4.191 14.234 1 88.06 168 PHE B O 1
ATOM 2913 N N . MET B 1 169 ? -5.355 5.555 14.391 1 88.56 169 MET B N 1
ATOM 2914 C CA . MET B 1 169 ? -6.293 4.445 14.531 1 88.56 169 MET B CA 1
ATOM 2915 C C . MET B 1 169 ? -6.992 4.148 13.211 1 88.56 169 MET B C 1
ATOM 2917 O O . MET B 1 169 ? -7.391 5.07 12.492 1 88.56 169 MET B O 1
ATOM 2921 N N . HIS B 1 170 ? -7.035 2.877 12.828 1 92.75 170 HIS B N 1
ATOM 2922 C CA . HIS B 1 170 ? -7.68 2.438 11.594 1 92.75 170 HIS B CA 1
ATOM 2923 C C . HIS B 1 170 ? -8.602 1.253 11.852 1 92.75 170 HIS B C 1
ATOM 2925 O O . HIS B 1 170 ? -8.375 0.466 12.766 1 92.75 170 HIS B O 1
ATOM 2931 N N . LYS B 1 171 ? -9.672 1.242 11.125 1 92.88 171 LYS B N 1
ATOM 2932 C CA . LYS B 1 171 ? -10.391 -0.017 10.961 1 92.88 171 LYS B CA 1
ATOM 2933 C C . LYS B 1 171 ? -9.773 -0.854 9.836 1 92.88 171 LYS B C 1
ATOM 2935 O O . LYS B 1 171 ? -9.766 -0.437 8.68 1 92.88 171 LYS B O 1
ATOM 2940 N N . CYS B 1 172 ? -9.258 -1.983 10.242 1 96.62 172 CYS B N 1
ATOM 2941 C CA . CYS B 1 172 ? -8.484 -2.789 9.305 1 96.62 172 CYS B CA 1
ATOM 2942 C C . CYS B 1 172 ? -9.125 -4.16 9.109 1 96.62 172 CYS B C 1
ATOM 2944 O O . CYS B 1 172 ? -9.805 -4.664 10 1 96.62 172 CYS B O 1
ATOM 2946 N N . ARG B 1 173 ? -8.984 -4.672 7.887 1 96.38 173 ARG B N 1
ATOM 2947 C CA . ARG B 1 173 ? -9.18 -6.109 7.727 1 96.38 173 ARG B CA 1
ATOM 2948 C C . ARG B 1 173 ? -8.133 -6.898 8.508 1 96.38 173 ARG B C 1
ATOM 2950 O O . ARG B 1 173 ? -6.965 -6.504 8.562 1 96.38 173 ARG B O 1
ATOM 2957 N N . ASN B 1 174 ? -8.531 -8 9.125 1 97.19 174 ASN B N 1
ATOM 2958 C CA . ASN B 1 174 ? -7.633 -8.828 9.914 1 97.19 174 ASN B CA 1
ATOM 2959 C C . ASN B 1 174 ? -6.855 -9.805 9.039 1 97.19 174 ASN B C 1
ATOM 2961 O O . ASN B 1 174 ? -7.352 -10.883 8.703 1 97.19 174 ASN B O 1
ATOM 2965 N N . LEU B 1 175 ? -5.684 -9.492 8.711 1 97.44 175 LEU B N 1
ATOM 2966 C CA . LEU B 1 175 ? -4.879 -10.297 7.801 1 97.44 175 LEU B CA 1
ATOM 2967 C C . LEU B 1 175 ? -4.625 -11.68 8.383 1 97.44 175 LEU B C 1
ATOM 2969 O O . LEU B 1 175 ? -4.613 -12.672 7.648 1 97.44 175 LEU B O 1
ATOM 2973 N N . SER B 1 176 ? -4.359 -11.742 9.688 1 96.69 176 SER B N 1
ATOM 2974 C CA . SER B 1 176 ? -4.09 -13.039 10.305 1 96.69 176 SER B CA 1
ATOM 2975 C C . SER B 1 176 ? -5.25 -14 10.086 1 96.69 176 SER B C 1
ATOM 2977 O O . SER B 1 176 ? -5.035 -15.164 9.727 1 96.69 176 SER B O 1
ATOM 2979 N N . LYS B 1 177 ? -6.422 -13.523 10.281 1 96.44 177 LYS B N 1
ATOM 2980 C CA . LYS B 1 177 ? -7.598 -14.359 10.062 1 96.44 177 LYS B CA 1
ATOM 2981 C C . LYS B 1 177 ? -7.738 -14.734 8.586 1 96.44 177 LYS B C 1
ATOM 2983 O O . LYS B 1 177 ? -8.148 -15.852 8.266 1 96.44 177 LYS B O 1
ATOM 2988 N N . LEU B 1 178 ? -7.438 -13.82 7.727 1 96.81 178 LEU B N 1
ATOM 2989 C CA . LEU B 1 178 ? -7.484 -14.086 6.293 1 96.81 178 LEU B CA 1
ATOM 2990 C C . LEU B 1 178 ? -6.496 -15.188 5.914 1 96.81 178 LEU B C 1
ATOM 2992 O O . LEU B 1 178 ? -6.848 -16.109 5.176 1 96.81 178 LEU B O 1
ATOM 2996 N N . LYS B 1 179 ? -5.301 -15.125 6.398 1 97.12 179 LYS B N 1
ATOM 2997 C CA . LYS B 1 179 ? -4.285 -16.125 6.094 1 97.12 179 LYS B CA 1
ATOM 2998 C C . LYS B 1 179 ? -4.652 -17.484 6.691 1 97.12 179 LYS B C 1
ATOM 3000 O O . LYS B 1 179 ? -4.422 -18.531 6.074 1 97.12 179 LYS B O 1
ATOM 3005 N N . ASP B 1 180 ? -5.211 -17.453 7.895 1 96.75 180 ASP B N 1
ATOM 3006 C CA . ASP B 1 180 ? -5.727 -18.703 8.461 1 96.75 180 ASP B CA 1
ATOM 3007 C C . ASP B 1 180 ? -6.762 -19.344 7.539 1 96.75 180 ASP B C 1
ATOM 3009 O O . ASP B 1 180 ? -6.723 -20.547 7.301 1 96.75 180 ASP B O 1
ATOM 3013 N N . TRP B 1 181 ? -7.664 -18.547 7.094 1 96.88 181 TRP B N 1
ATOM 3014 C CA . TRP B 1 181 ? -8.672 -19.031 6.16 1 96.88 181 TRP B CA 1
ATOM 3015 C C . TRP B 1 181 ? -8.023 -19.609 4.906 1 96.88 181 TRP B C 1
ATOM 3017 O O . TRP B 1 181 ? -8.461 -20.641 4.395 1 96.88 181 TRP B O 1
ATOM 3027 N N . MET B 1 182 ? -6.992 -18.938 4.371 1 96.44 182 MET B N 1
ATOM 3028 C CA . MET B 1 182 ? -6.301 -19.453 3.186 1 96.44 182 MET B CA 1
ATOM 3029 C C . MET B 1 182 ? -5.691 -20.812 3.451 1 96.44 182 MET B C 1
ATOM 3031 O O . MET B 1 182 ? -5.785 -21.719 2.611 1 96.44 182 MET B O 1
ATOM 3035 N N . TRP B 1 183 ? -5.09 -20.969 4.586 1 96.94 183 TRP B N 1
ATOM 3036 C CA . TRP B 1 183 ? -4.48 -22.25 4.93 1 96.94 183 TRP B CA 1
ATOM 3037 C C . TRP B 1 183 ? -5.543 -23.328 5.098 1 96.94 183 TRP B C 1
ATOM 3039 O O . TRP B 1 183 ? -5.352 -24.469 4.668 1 96.94 183 TRP B O 1
ATOM 3049 N N . ASP B 1 184 ? -6.645 -23.016 5.68 1 95.38 184 ASP B N 1
ATOM 3050 C CA . ASP B 1 184 ? -7.742 -23.953 5.879 1 95.38 184 ASP B CA 1
ATOM 3051 C C . ASP B 1 184 ? -8.359 -24.359 4.543 1 95.38 184 ASP B C 1
ATOM 3053 O O . ASP B 1 184 ? -8.984 -25.422 4.438 1 95.38 184 ASP B O 1
ATOM 3057 N N . ASN B 1 185 ? -8.172 -23.531 3.51 1 94.62 185 ASN B N 1
ATOM 3058 C CA . ASN B 1 185 ? -8.766 -23.781 2.199 1 94.62 185 ASN B CA 1
ATOM 3059 C C . ASN B 1 185 ? -7.703 -23.922 1.117 1 94.62 185 ASN B C 1
ATOM 3061 O O . ASN B 1 185 ? -7.934 -23.562 -0.038 1 94.62 185 ASN B O 1
ATOM 3065 N N . MET B 1 186 ? -6.613 -24.406 1.478 1 96.44 186 MET B N 1
ATOM 3066 C CA . MET B 1 186 ? -5.445 -24.469 0.606 1 96.44 186 MET B CA 1
ATOM 3067 C C . MET B 1 186 ? -5.711 -25.344 -0.605 1 96.44 186 MET B C 1
ATOM 3069 O O . MET B 1 186 ? -6.207 -26.469 -0.463 1 96.44 186 MET B O 1
ATOM 3073 N N . ALA B 1 187 ? -5.414 -24.828 -1.751 1 96.12 187 ALA B N 1
ATOM 3074 C CA . ALA B 1 187 ? -5.43 -25.609 -2.984 1 96.12 187 ALA B CA 1
ATOM 3075 C C . ALA B 1 187 ? -4.031 -26.109 -3.34 1 96.12 187 ALA B C 1
ATOM 3077 O O . ALA B 1 187 ? -3.84 -27.281 -3.652 1 96.12 187 ALA B O 1
ATOM 3078 N N . LEU B 1 188 ? -3.105 -25.156 -3.316 1 95.19 188 LEU B N 1
ATOM 3079 C CA . LEU B 1 188 ? -1.699 -25.469 -3.543 1 95.19 188 LEU B CA 1
ATOM 3080 C C . LEU B 1 188 ? -0.826 -24.859 -2.447 1 95.19 188 LEU B C 1
ATOM 3082 O O . LEU B 1 188 ? -1.093 -23.766 -1.973 1 95.19 188 LEU B O 1
ATOM 3086 N N . PRO B 1 189 ? 0.225 -25.578 -2.193 1 91.12 189 PRO B N 1
ATOM 3087 C CA . PRO B 1 189 ? 1.075 -25.047 -1.129 1 91.12 189 PRO B CA 1
ATOM 3088 C C . PRO B 1 189 ? 1.948 -23.891 -1.601 1 91.12 189 PRO B C 1
ATOM 3090 O O . PRO B 1 189 ? 2.234 -23.766 -2.795 1 91.12 189 PRO B O 1
#